Protein AF-A0A9E2QIS8-F1 (afdb_monomer)

Radius of gyration: 28.78 Å; Cα contacts (8 Å, |Δi|>4): 165; chains: 1; bounding box: 76×33×92 Å

Secondary structure (DSSP, 8-state):
---TTS----S-GGGG-HHHHHHHHHHHHHHHHHHHHS-SGGGHHHHHHHHHHHHHHHHHHHHHHH-S-HHHHHHHHHHHHHHHHHHHHHHHHHHHHHTPPPPP--HHHHHHHHHHHT-SS-TTSTT-TTS---THHHHHHHHHHHHHHHHHHHHHHHHHHHHHHHH--HHHHHHHHHHHHHHHHHHHHHHHHHHHHHHHHHHHHTT--

pLDDT: mean 86.99, std 14.83, range [32.12, 98.75]

Structure (mmCIF, N/CA/C/O backbone):
data_AF-A0A9E2QIS8-F1
#
_entry.id   AF-A0A9E2QIS8-F1
#
loop_
_atom_site.group_PDB
_atom_site.id
_atom_site.type_symbol
_atom_site.label_atom_id
_atom_site.label_alt_id
_atom_site.label_comp_id
_atom_site.label_asym_id
_atom_site.label_entity_id
_atom_site.label_seq_id
_atom_site.pdbx_PDB_ins_code
_atom_site.Cartn_x
_atom_site.Cartn_y
_atom_site.Cartn_z
_atom_site.occupancy
_atom_site.B_iso_or_equiv
_atom_site.auth_seq_id
_atom_site.auth_comp_id
_atom_site.auth_asym_id
_atom_site.auth_atom_id
_atom_site.pdbx_PDB_model_num
ATOM 1 N N . MET A 1 1 ? -39.028 -9.331 15.488 1.00 40.12 1 MET A N 1
ATOM 2 C CA . MET A 1 1 ? -38.291 -10.333 14.699 1.00 40.12 1 MET A CA 1
ATOM 3 C C . MET A 1 1 ? -38.191 -9.789 13.295 1.00 40.12 1 MET A C 1
ATOM 5 O O . MET A 1 1 ? -39.230 -9.629 12.688 1.00 40.12 1 MET A O 1
ATOM 9 N N . ASP A 1 2 ? -36.990 -9.433 12.848 1.00 32.12 2 ASP A N 1
ATOM 10 C CA . ASP A 1 2 ? -36.589 -9.605 11.447 1.00 32.12 2 ASP A CA 1
ATOM 11 C C . ASP A 1 2 ? -35.062 -9.546 11.375 1.00 32.12 2 ASP A C 1
ATOM 13 O O . ASP A 1 2 ? -34.410 -8.567 11.027 1.00 32.12 2 ASP A O 1
ATOM 17 N N . GLU A 1 3 ? -34.495 -10.675 11.787 1.00 36.31 3 GLU A N 1
ATOM 18 C CA . GLU A 1 3 ? -33.083 -11.054 11.783 1.00 36.31 3 GLU A CA 1
ATOM 19 C C . GLU A 1 3 ? -32.549 -11.369 10.367 1.00 36.31 3 GLU A C 1
ATOM 21 O O . GLU A 1 3 ? -31.627 -12.162 10.198 1.00 36.31 3 GLU A O 1
ATOM 26 N N . LYS A 1 4 ? -33.111 -10.761 9.315 1.00 37.06 4 LYS A N 1
ATOM 27 C CA . LYS A 1 4 ? -32.864 -11.155 7.915 1.00 37.06 4 LYS A CA 1
ATOM 28 C C . LYS A 1 4 ? -31.999 -10.182 7.112 1.00 37.06 4 LYS A C 1
ATOM 30 O O . LYS A 1 4 ? -32.206 -10.016 5.917 1.00 37.06 4 LYS A O 1
ATOM 35 N N . ASN A 1 5 ? -30.986 -9.573 7.733 1.00 37.56 5 ASN A N 1
ATOM 36 C CA . ASN A 1 5 ? -29.937 -8.884 6.963 1.00 37.56 5 ASN A CA 1
ATOM 37 C C . ASN A 1 5 ? -28.504 -9.099 7.484 1.00 37.56 5 ASN A C 1
ATOM 39 O O . ASN A 1 5 ? -27.594 -8.323 7.204 1.00 37.56 5 ASN A O 1
ATOM 43 N N . LYS A 1 6 ? -28.276 -10.191 8.225 1.00 41.84 6 LYS A N 1
ATOM 44 C CA . LYS A 1 6 ? -26.933 -10.714 8.520 1.00 41.84 6 LYS A CA 1
ATOM 45 C C . LYS A 1 6 ? -26.601 -11.823 7.525 1.00 41.84 6 LYS A C 1
ATOM 47 O O . LYS A 1 6 ? -26.673 -12.999 7.857 1.00 41.84 6 LYS A O 1
ATOM 52 N N . GLY A 1 7 ? -26.274 -11.471 6.286 1.00 43.72 7 GLY A N 1
ATOM 53 C CA . GLY A 1 7 ? -25.957 -12.510 5.307 1.00 43.72 7 GLY A CA 1
ATOM 54 C C . GLY A 1 7 ? -25.793 -12.024 3.883 1.00 43.72 7 GLY A C 1
ATOM 55 O O . GLY A 1 7 ? -26.635 -12.321 3.048 1.00 43.72 7 GLY A O 1
ATOM 56 N N . LYS A 1 8 ? -24.695 -11.310 3.616 1.00 38.22 8 LYS A N 1
ATOM 57 C CA . LYS A 1 8 ? -23.943 -11.343 2.347 1.00 38.22 8 LYS A CA 1
ATOM 58 C C . LYS A 1 8 ? -22.654 -10.529 2.530 1.00 38.22 8 LYS A C 1
ATOM 60 O O . LYS A 1 8 ? -22.580 -9.363 2.167 1.00 38.22 8 LYS A O 1
ATOM 65 N N . LYS A 1 9 ? -21.596 -11.149 3.072 1.00 44.53 9 LYS A N 1
ATOM 66 C CA . LYS A 1 9 ? -20.215 -10.713 2.772 1.00 44.53 9 LYS A CA 1
ATOM 67 C C . LYS A 1 9 ? -19.920 -11.112 1.316 1.00 44.53 9 LYS A C 1
ATOM 69 O O . LYS A 1 9 ? -19.153 -12.030 1.053 1.00 44.53 9 LYS A O 1
ATOM 74 N N . SER A 1 10 ? -20.627 -10.506 0.365 1.00 45.59 10 SER A N 1
ATOM 75 C CA . SER A 1 10 ? -20.449 -10.744 -1.066 1.00 45.59 10 SER A CA 1
ATOM 76 C C . SER A 1 10 ? -19.247 -9.933 -1.544 1.00 45.59 10 SER A C 1
ATOM 78 O O . SER A 1 10 ? -19.325 -8.710 -1.592 1.00 45.59 10 SER A O 1
ATOM 80 N N . GLN A 1 11 ? -18.158 -10.632 -1.885 1.00 53.56 11 GLN A N 1
ATOM 81 C CA . GLN A 1 11 ? -16.877 -10.088 -2.356 1.00 53.56 11 GLN A CA 1
ATOM 82 C C . GLN A 1 11 ? -16.121 -9.296 -1.273 1.00 53.56 11 GLN A C 1
ATOM 84 O O . GLN A 1 11 ? -16.604 -8.300 -0.746 1.00 53.56 11 GLN A O 1
ATOM 89 N N . ALA A 1 12 ? -14.923 -9.763 -0.902 1.00 69.75 12 ALA A N 1
ATOM 90 C CA . ALA A 1 12 ? -14.122 -9.125 0.142 1.00 69.75 12 ALA A CA 1
ATOM 91 C C . ALA A 1 12 ? -13.939 -7.625 -0.165 1.00 69.75 12 ALA A C 1
ATOM 93 O O . ALA A 1 12 ? -13.390 -7.284 -1.212 1.00 69.75 12 ALA A O 1
ATOM 94 N N . GLY A 1 13 ? -14.447 -6.742 0.705 1.00 86.75 13 GLY A N 1
ATOM 95 C CA . GLY A 1 13 ? -14.652 -5.322 0.389 1.00 86.75 13 GLY A CA 1
ATOM 96 C C . GLY A 1 13 ? -13.380 -4.567 -0.005 1.00 86.75 13 GLY A C 1
ATOM 97 O O . GLY A 1 13 ? -13.449 -3.619 -0.786 1.00 86.75 13 GLY A O 1
ATOM 98 N N . TYR A 1 14 ? -12.206 -5.045 0.423 1.00 91.56 14 TYR A N 1
ATOM 99 C CA . TYR A 1 14 ? -10.918 -4.513 -0.024 1.00 91.56 14 TYR A CA 1
ATOM 100 C C . TYR A 1 14 ? -10.709 -4.610 -1.540 1.00 91.56 14 TYR A C 1
ATOM 102 O O . TYR A 1 14 ? -10.010 -3.776 -2.104 1.00 91.56 14 TYR A O 1
ATOM 110 N N . LYS A 1 15 ? -11.336 -5.575 -2.231 1.00 92.69 15 LYS A N 1
ATOM 111 C CA . LYS A 1 15 ? -11.216 -5.741 -3.691 1.00 92.69 15 LYS A CA 1
ATOM 112 C C . LYS A 1 15 ? -11.787 -4.550 -4.469 1.00 92.69 15 LYS A C 1
ATOM 114 O O . LYS A 1 15 ? -11.474 -4.382 -5.646 1.00 92.69 15 LYS A O 1
ATOM 119 N N . TYR A 1 16 ? -12.610 -3.721 -3.825 1.00 91.69 16 TYR A N 1
ATOM 120 C CA . TYR A 1 16 ? -13.131 -2.482 -4.402 1.00 91.69 16 TYR A CA 1
ATOM 121 C C . TYR A 1 16 ? -12.223 -1.272 -4.162 1.00 91.69 16 TYR A C 1
ATOM 123 O O . TYR A 1 16 ? -12.395 -0.261 -4.841 1.00 91.69 16 TYR A O 1
ATOM 131 N N . LEU A 1 17 ? -11.249 -1.362 -3.249 1.00 93.94 17 LEU A N 1
ATOM 132 C CA . LEU A 1 17 ? -10.314 -0.274 -2.983 1.00 93.94 17 LEU A CA 1
ATOM 133 C C . LEU A 1 17 ? -9.440 -0.027 -4.210 1.00 93.94 17 LEU A C 1
ATOM 135 O O . LEU A 1 17 ? -8.823 -0.946 -4.752 1.00 93.94 17 LEU A O 1
ATOM 139 N N . LEU A 1 18 ? -9.352 1.237 -4.616 1.00 93.25 18 LEU A N 1
ATOM 140 C CA . LEU A 1 18 ? -8.499 1.641 -5.729 1.00 93.25 18 LEU A CA 1
ATOM 141 C C . LEU A 1 18 ? -7.024 1.306 -5.456 1.00 93.25 18 LEU A C 1
ATOM 143 O O . LEU A 1 18 ? -6.338 0.811 -6.342 1.00 93.25 18 LEU A O 1
ATOM 147 N N . THR A 1 19 ? -6.577 1.487 -4.211 1.00 96.06 19 THR A N 1
ATOM 148 C CA . THR A 1 19 ? -5.234 1.118 -3.744 1.00 96.06 19 THR A CA 1
ATOM 149 C C . THR A 1 19 ? -4.954 -0.374 -3.896 1.00 96.06 19 THR A C 1
ATOM 151 O O . THR A 1 19 ? -3.877 -0.744 -4.344 1.00 96.06 19 THR A O 1
ATOM 154 N N . TYR A 1 20 ? -5.924 -1.247 -3.600 1.00 96.62 20 TYR A N 1
ATOM 155 C CA . TYR A 1 20 ? -5.760 -2.691 -3.791 1.00 96.62 20 TYR A CA 1
ATOM 156 C C . TYR A 1 20 ? -5.640 -3.062 -5.273 1.00 96.62 20 TYR A C 1
ATOM 158 O O . TYR A 1 20 ? -4.764 -3.841 -5.644 1.00 96.62 20 TYR A O 1
ATOM 166 N N . LYS A 1 21 ? -6.501 -2.491 -6.125 1.00 93.88 21 LYS A N 1
ATOM 167 C CA . LYS A 1 21 ? -6.485 -2.749 -7.573 1.00 93.88 21 LYS A CA 1
ATOM 168 C C . LYS A 1 21 ? -5.167 -2.306 -8.210 1.00 93.88 21 LYS A C 1
ATOM 170 O O . LYS A 1 21 ? -4.553 -3.091 -8.922 1.00 93.88 21 LYS A O 1
ATOM 175 N N . GLN A 1 22 ? -4.709 -1.094 -7.895 1.00 94.38 22 GLN A N 1
ATOM 176 C CA . GLN A 1 22 ? -3.452 -0.554 -8.418 1.00 94.38 22 GLN A CA 1
ATOM 177 C C . GLN A 1 22 ? -2.232 -1.313 -7.898 1.00 94.38 22 GLN A C 1
ATOM 179 O O . GLN A 1 22 ? -1.354 -1.639 -8.686 1.00 94.38 22 GLN A O 1
ATOM 184 N N . SER A 1 23 ? -2.190 -1.675 -6.611 1.00 96.56 23 SER A N 1
ATOM 185 C CA . SER A 1 23 ? -1.128 -2.548 -6.090 1.00 96.56 23 SER A CA 1
ATOM 186 C C . SER A 1 23 ? -1.128 -3.926 -6.762 1.00 96.56 23 SER A C 1
ATOM 188 O O . SER A 1 23 ? -0.072 -4.526 -6.937 1.00 96.56 23 SER A O 1
ATOM 190 N N . GLY A 1 24 ? -2.302 -4.436 -7.151 1.00 95.00 24 GLY A N 1
ATOM 191 C CA . GLY A 1 24 ? -2.432 -5.651 -7.957 1.00 95.00 24 GLY A CA 1
ATOM 192 C C . GLY A 1 24 ? -1.808 -5.510 -9.342 1.00 95.00 24 GLY A C 1
ATOM 193 O O . GLY A 1 24 ? -1.003 -6.349 -9.728 1.00 95.00 24 GLY A O 1
ATOM 194 N N . GLU A 1 25 ? -2.130 -4.428 -10.047 1.00 92.25 25 GLU A N 1
ATOM 195 C CA . GLU A 1 25 ? -1.553 -4.125 -11.358 1.00 92.25 25 GLU A CA 1
ATOM 196 C C . GLU A 1 25 ? -0.035 -3.921 -11.285 1.00 92.25 25 GLU A C 1
ATOM 198 O O . GLU A 1 25 ? 0.692 -4.475 -12.105 1.00 92.25 25 GLU A O 1
ATOM 203 N N . ILE A 1 26 ? 0.445 -3.190 -10.272 1.00 95.25 26 ILE A N 1
ATOM 204 C CA . ILE A 1 26 ? 1.876 -3.017 -10.004 1.00 95.25 26 ILE A CA 1
ATOM 205 C C . ILE A 1 26 ? 2.545 -4.382 -9.853 1.00 95.25 26 ILE A C 1
ATOM 207 O O . ILE A 1 26 ? 3.526 -4.645 -10.533 1.00 95.25 26 ILE A O 1
ATOM 211 N N . TYR A 1 27 ? 2.004 -5.265 -9.010 1.00 96.69 27 TYR A N 1
ATOM 212 C CA . TYR A 1 27 ? 2.569 -6.600 -8.821 1.00 96.69 27 TYR A CA 1
ATOM 213 C C . TYR A 1 27 ? 2.647 -7.393 -10.130 1.00 96.69 27 TYR A C 1
ATOM 215 O O . TYR A 1 27 ? 3.708 -7.919 -10.461 1.00 96.69 27 TYR A O 1
ATOM 223 N N . ASP A 1 28 ? 1.547 -7.459 -10.882 1.00 93.19 28 ASP A N 1
ATOM 224 C CA . ASP A 1 28 ? 1.498 -8.243 -12.114 1.00 93.19 28 ASP A CA 1
ATOM 225 C C . ASP A 1 28 ? 2.477 -7.692 -13.170 1.00 93.19 28 ASP A C 1
ATOM 227 O O . ASP A 1 28 ? 3.190 -8.453 -13.822 1.00 93.19 28 ASP A O 1
ATOM 231 N N . LEU A 1 29 ? 2.566 -6.364 -13.307 1.00 91.81 29 LEU A N 1
ATOM 232 C CA . LEU A 1 29 ? 3.522 -5.717 -14.207 1.00 91.81 29 LEU A CA 1
ATOM 233 C C . LEU A 1 29 ? 4.966 -5.863 -13.726 1.00 91.81 29 LEU A C 1
ATOM 235 O O . LEU A 1 29 ? 5.871 -5.947 -14.550 1.00 91.81 29 LEU A O 1
ATOM 239 N N . THR A 1 30 ? 5.211 -5.916 -12.420 1.00 95.19 30 THR A N 1
ATOM 240 C CA . THR A 1 30 ? 6.547 -6.188 -11.888 1.00 95.19 30 THR A CA 1
ATOM 241 C C . THR A 1 30 ? 7.005 -7.596 -12.223 1.00 95.19 30 THR A C 1
ATOM 243 O O . THR A 1 30 ? 8.137 -7.745 -12.670 1.00 95.19 30 THR A O 1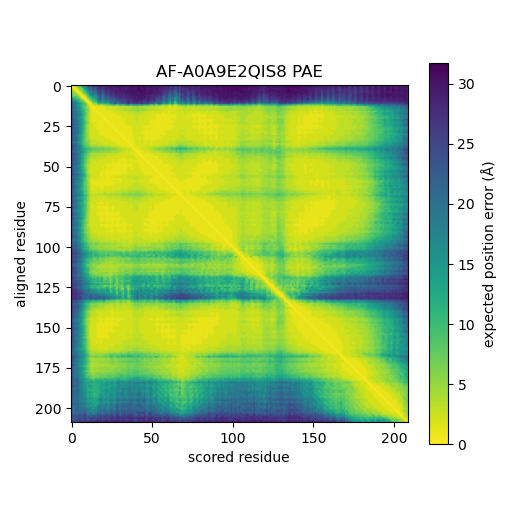
ATOM 246 N N . VAL A 1 31 ? 6.138 -8.606 -12.111 1.00 94.19 31 VAL A N 1
ATOM 247 C CA . VAL A 1 31 ? 6.467 -9.970 -12.558 1.00 94.19 31 VAL A CA 1
ATOM 248 C C . VAL A 1 31 ? 6.853 -9.968 -14.039 1.00 94.19 31 VAL A C 1
ATOM 250 O O . VAL A 1 31 ? 7.959 -10.378 -14.380 1.00 94.19 31 VAL A O 1
ATOM 253 N N . GLU A 1 32 ? 6.008 -9.400 -14.906 1.00 90.94 32 GLU A N 1
ATOM 254 C CA . GLU A 1 32 ? 6.288 -9.324 -16.349 1.00 90.94 32 GLU A CA 1
ATOM 255 C C . GLU A 1 32 ? 7.562 -8.522 -16.669 1.00 90.94 32 GLU A C 1
ATOM 257 O O . GLU A 1 32 ? 8.291 -8.842 -17.610 1.00 90.94 32 GLU A O 1
ATOM 262 N N . PHE A 1 33 ? 7.843 -7.464 -15.906 1.00 91.69 33 PHE A N 1
ATOM 263 C CA . PHE A 1 33 ? 9.050 -6.659 -16.060 1.00 91.69 33 PHE A CA 1
ATOM 264 C C . PHE A 1 33 ? 10.295 -7.471 -15.703 1.00 91.69 33 PHE A C 1
ATOM 266 O O . PHE A 1 33 ? 11.250 -7.507 -16.479 1.00 91.69 33 PHE A O 1
ATOM 273 N N . CYS A 1 34 ? 10.285 -8.132 -14.547 1.00 93.50 34 CYS A N 1
ATOM 274 C CA . CYS A 1 34 ? 11.418 -8.906 -14.066 1.00 93.50 34 CYS A CA 1
ATOM 275 C C . CYS A 1 34 ? 11.697 -10.104 -14.990 1.00 93.50 34 CYS A C 1
ATOM 277 O O . CYS A 1 34 ? 12.851 -10.319 -15.353 1.00 93.50 34 CYS A O 1
ATOM 279 N N . GLU A 1 35 ? 10.666 -10.810 -15.468 1.00 91.62 35 GLU A N 1
ATOM 280 C CA . GLU A 1 35 ? 10.816 -11.912 -16.435 1.00 91.62 35 GLU A CA 1
ATOM 281 C C . GLU A 1 35 ? 11.500 -11.470 -17.736 1.00 91.62 35 GLU A C 1
ATOM 283 O O . GLU A 1 35 ? 12.286 -12.217 -18.319 1.00 91.62 35 GLU A O 1
ATOM 288 N N . ARG A 1 36 ? 11.220 -10.246 -18.198 1.00 88.44 36 ARG A N 1
ATOM 289 C CA . ARG A 1 36 ? 11.742 -9.730 -19.471 1.00 88.44 36 ARG A CA 1
ATOM 290 C C . ARG A 1 36 ? 13.106 -9.072 -19.356 1.00 88.44 36 ARG A C 1
ATOM 292 O O . ARG A 1 36 ? 13.937 -9.230 -20.246 1.00 88.44 36 ARG A O 1
ATOM 299 N N . PHE A 1 37 ? 13.318 -8.277 -18.313 1.00 89.19 37 PHE A N 1
ATOM 300 C CA . PHE A 1 37 ? 14.455 -7.356 -18.233 1.00 89.19 37 PHE A CA 1
ATOM 301 C C . PHE A 1 37 ? 15.521 -7.764 -17.214 1.00 89.19 37 PHE A C 1
ATOM 303 O O . PHE A 1 37 ? 16.638 -7.231 -17.254 1.00 89.19 37 PHE A O 1
ATOM 310 N N . LEU A 1 38 ? 15.195 -8.726 -16.351 1.00 91.44 38 LEU A N 1
ATOM 311 C CA . LEU A 1 38 ? 16.095 -9.351 -15.388 1.00 91.44 38 LEU A CA 1
ATOM 312 C C . LEU A 1 38 ? 16.177 -10.879 -15.607 1.00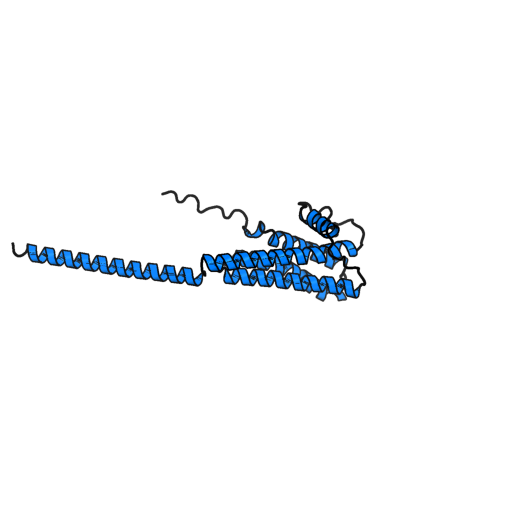 91.44 38 LEU A C 1
ATOM 314 O O . LEU A 1 38 ? 16.022 -11.631 -14.643 1.00 91.44 38 LEU A O 1
ATOM 318 N N . PRO A 1 39 ? 16.413 -11.371 -16.847 1.00 91.75 39 PRO A N 1
ATOM 319 C CA . PRO A 1 39 ? 16.613 -12.797 -17.066 1.00 91.75 39 PRO A CA 1
ATOM 320 C C . PRO A 1 39 ? 17.956 -13.248 -16.472 1.00 91.75 39 PRO A C 1
ATOM 322 O O . PRO A 1 39 ? 18.846 -12.433 -16.227 1.00 91.75 39 PRO A O 1
ATOM 325 N N . GLY A 1 40 ? 18.121 -14.557 -16.294 1.00 92.88 40 GLY A N 1
ATOM 326 C CA . GLY A 1 40 ? 19.390 -15.144 -15.860 1.00 92.88 40 GLY A CA 1
ATOM 327 C C . GLY A 1 40 ? 19.537 -15.271 -14.342 1.00 92.88 40 GLY A C 1
ATOM 328 O O . GLY A 1 40 ? 18.889 -14.583 -13.551 1.00 92.88 40 GLY A O 1
ATOM 329 N N . ARG A 1 41 ? 20.388 -16.211 -13.916 1.00 92.94 41 ARG A N 1
ATOM 330 C CA . ARG A 1 41 ? 20.593 -16.536 -12.491 1.00 92.94 41 ARG A CA 1
ATOM 331 C C . ARG A 1 41 ? 21.281 -15.404 -11.733 1.00 92.94 41 ARG A C 1
ATOM 333 O O . ARG A 1 41 ? 21.056 -15.244 -10.539 1.00 92.94 41 ARG A O 1
ATOM 340 N N . GLU A 1 42 ? 22.089 -14.614 -12.424 1.00 93.38 42 GLU A N 1
ATOM 341 C CA . GLU A 1 42 ? 22.799 -13.456 -11.895 1.00 93.38 42 GLU A CA 1
ATOM 342 C C . GLU A 1 42 ? 21.855 -12.349 -11.402 1.00 93.38 42 GLU A C 1
ATOM 344 O O . GLU A 1 42 ? 22.202 -11.627 -10.471 1.00 93.38 42 GLU A O 1
ATOM 349 N N . ASN A 1 43 ? 20.639 -12.262 -11.957 1.00 94.44 43 ASN A N 1
ATOM 350 C CA . ASN A 1 43 ? 19.634 -11.268 -11.574 1.00 94.44 43 ASN A CA 1
ATOM 351 C C . ASN A 1 43 ? 18.569 -11.814 -10.606 1.00 94.44 43 ASN A C 1
ATOM 353 O O . ASN A 1 43 ? 17.710 -11.053 -10.157 1.00 94.44 43 ASN A O 1
ATOM 357 N N . LEU A 1 44 ? 18.622 -13.107 -10.253 1.00 94.94 44 LEU A N 1
ATOM 358 C CA . LEU A 1 44 ? 17.565 -13.796 -9.500 1.00 94.94 44 LEU A CA 1
ATOM 359 C C . LEU A 1 44 ? 17.252 -13.121 -8.159 1.00 94.94 44 LEU A C 1
ATOM 361 O O . LEU A 1 44 ? 16.093 -12.979 -7.789 1.00 94.94 44 LEU A O 1
ATOM 365 N N . ARG A 1 45 ? 18.276 -12.643 -7.447 1.00 95.88 45 ARG A N 1
ATOM 366 C CA . ARG A 1 45 ? 18.074 -11.968 -6.160 1.00 95.88 45 ARG A CA 1
ATOM 367 C C . ARG A 1 45 ? 17.256 -10.683 -6.302 1.00 95.88 45 ARG A C 1
ATOM 369 O O . ARG A 1 45 ? 16.340 -10.459 -5.519 1.00 95.88 45 ARG A O 1
ATOM 376 N N . ILE A 1 46 ? 17.584 -9.851 -7.290 1.00 95.00 46 ILE A N 1
ATOM 377 C CA . ILE A 1 46 ? 16.873 -8.588 -7.538 1.00 95.00 46 ILE A CA 1
ATOM 378 C C . ILE A 1 46 ? 15.460 -8.891 -8.044 1.00 95.00 46 ILE A C 1
ATOM 380 O O . ILE A 1 46 ? 14.501 -8.277 -7.586 1.00 95.00 46 ILE A O 1
ATOM 384 N N . TYR A 1 47 ? 15.318 -9.892 -8.921 1.00 96.75 47 TYR A N 1
ATOM 385 C CA . TYR A 1 47 ? 14.020 -10.405 -9.364 1.00 96.75 47 TYR A CA 1
ATOM 386 C C . TYR A 1 47 ? 13.124 -10.744 -8.163 1.00 96.75 47 TYR A C 1
ATOM 388 O O . TYR A 1 47 ? 12.005 -10.242 -8.057 1.00 96.75 47 TYR A O 1
ATOM 396 N N . GLU A 1 48 ? 13.617 -11.567 -7.233 1.00 97.25 48 GLU A N 1
ATOM 397 C CA . GLU A 1 48 ? 12.848 -12.010 -6.068 1.00 97.25 48 GLU A CA 1
ATOM 398 C C . GLU A 1 48 ? 12.481 -10.843 -5.149 1.00 97.25 48 GLU A C 1
ATOM 400 O O . GLU A 1 48 ? 11.345 -10.773 -4.679 1.00 97.25 48 GLU A O 1
ATOM 405 N N . GLN A 1 49 ? 13.405 -9.904 -4.932 1.00 97.38 49 GLN A N 1
ATOM 406 C CA . GLN A 1 49 ? 13.170 -8.711 -4.116 1.00 97.38 49 GLN A CA 1
ATOM 407 C C . GLN A 1 49 ? 12.069 -7.823 -4.707 1.00 97.38 49 GLN A C 1
ATOM 409 O O . GLN A 1 49 ? 11.100 -7.515 -4.008 1.00 97.38 49 GLN A O 1
ATOM 414 N N . MET A 1 50 ? 12.151 -7.497 -6.000 1.00 98.06 50 MET A N 1
ATOM 415 C CA . MET A 1 50 ? 11.149 -6.671 -6.680 1.00 98.06 50 MET A CA 1
ATOM 416 C C . MET A 1 50 ? 9.768 -7.339 -6.676 1.00 98.06 50 MET A C 1
ATOM 418 O O . MET A 1 50 ? 8.762 -6.723 -6.308 1.00 98.06 50 MET A O 1
ATOM 422 N N . VAL A 1 51 ? 9.702 -8.626 -7.037 1.00 98.06 51 VAL A N 1
ATOM 423 C CA . VAL A 1 51 ? 8.442 -9.387 -7.056 1.00 98.06 51 VAL A CA 1
ATOM 424 C C . VAL A 1 51 ? 7.844 -9.488 -5.652 1.00 98.06 51 VAL A C 1
ATOM 426 O O . VAL A 1 51 ? 6.630 -9.328 -5.479 1.00 98.06 51 VAL A O 1
ATOM 429 N N . HIS A 1 52 ? 8.677 -9.702 -4.631 1.00 98.31 52 HIS A N 1
ATOM 430 C CA . HIS A 1 52 ? 8.236 -9.739 -3.243 1.00 98.31 52 HIS A CA 1
ATOM 431 C C . HIS A 1 52 ? 7.681 -8.385 -2.783 1.00 98.31 52 HIS A C 1
ATOM 433 O O . HIS A 1 52 ? 6.590 -8.345 -2.210 1.00 98.31 52 HIS A O 1
ATOM 439 N N . ALA A 1 53 ? 8.372 -7.281 -3.073 1.00 98.38 53 ALA A N 1
ATOM 440 C CA . ALA A 1 53 ? 7.926 -5.931 -2.733 1.00 98.38 53 ALA A CA 1
ATOM 441 C C . ALA A 1 53 ? 6.569 -5.599 -3.386 1.00 98.38 53 ALA A C 1
ATOM 443 O O . ALA A 1 53 ? 5.626 -5.183 -2.702 1.00 98.38 53 ALA A O 1
ATOM 444 N N . GLY A 1 54 ? 6.412 -5.901 -4.682 1.00 97.75 54 GLY A N 1
ATOM 445 C CA . GLY A 1 54 ? 5.139 -5.751 -5.393 1.00 97.75 54 GLY A CA 1
ATOM 446 C C . GLY A 1 54 ? 4.015 -6.596 -4.782 1.00 97.75 54 GLY A C 1
ATOM 447 O O . GLY A 1 54 ? 2.909 -6.100 -4.542 1.00 97.75 54 GLY A O 1
ATOM 448 N N . ARG A 1 55 ? 4.294 -7.865 -4.448 1.00 98.38 55 ARG A N 1
ATOM 449 C CA . ARG A 1 55 ? 3.321 -8.770 -3.811 1.00 98.38 55 ARG A CA 1
ATOM 450 C C . ARG A 1 55 ? 2.903 -8.257 -2.437 1.00 98.38 55 ARG A C 1
ATOM 452 O O . ARG A 1 55 ? 1.711 -8.260 -2.120 1.00 98.38 55 ARG A O 1
ATOM 459 N N . SER A 1 56 ? 3.876 -7.834 -1.634 1.00 98.25 56 SER A N 1
ATOM 460 C CA . SER A 1 56 ? 3.689 -7.325 -0.275 1.00 98.25 56 SER A CA 1
ATOM 461 C C . SER A 1 56 ? 2.705 -6.154 -0.247 1.00 98.25 56 SER A C 1
ATOM 463 O O . SER A 1 56 ? 1.818 -6.121 0.609 1.00 98.25 56 SER A O 1
ATOM 465 N N . GLY A 1 57 ? 2.773 -5.254 -1.236 1.00 97.25 57 GLY A N 1
ATOM 466 C CA . GLY A 1 57 ? 1.864 -4.112 -1.360 1.00 97.25 57 GLY A CA 1
ATOM 467 C C . GLY A 1 57 ? 0.383 -4.507 -1.320 1.00 97.25 57 GLY A C 1
ATOM 468 O O . GLY A 1 57 ? -0.372 -4.029 -0.473 1.00 97.25 57 GLY A O 1
ATOM 469 N N . LYS A 1 58 ? -0.060 -5.416 -2.200 1.00 96.88 58 LYS A N 1
ATOM 470 C CA . LYS A 1 58 ? -1.476 -5.837 -2.234 1.00 96.88 58 LYS A CA 1
ATOM 471 C C . LYS A 1 58 ? -1.876 -6.732 -1.055 1.00 96.88 58 LYS A C 1
ATOM 473 O O . LYS A 1 58 ? -3.024 -6.653 -0.617 1.00 96.88 58 LYS A O 1
ATOM 478 N N . GLN A 1 59 ? -0.962 -7.572 -0.555 1.00 98.12 59 GLN A N 1
ATOM 479 C CA . GLN A 1 59 ? -1.248 -8.495 0.552 1.00 98.12 59 GLN A CA 1
ATOM 480 C C . GLN A 1 59 ? -1.527 -7.730 1.842 1.00 98.12 59 GLN A C 1
ATOM 482 O O . GLN A 1 59 ? -2.594 -7.898 2.422 1.00 98.12 59 GLN A O 1
ATOM 487 N N . ASN A 1 60 ? -0.662 -6.782 2.205 1.00 98.56 60 ASN A N 1
ATOM 488 C CA . ASN A 1 60 ? -0.836 -5.976 3.412 1.00 98.56 60 ASN A CA 1
ATOM 489 C C . ASN A 1 60 ? -2.132 -5.137 3.401 1.00 98.56 60 ASN A C 1
ATOM 491 O O . ASN A 1 60 ? -2.755 -4.933 4.442 1.00 98.56 60 ASN A O 1
ATOM 495 N N . ILE A 1 61 ? -2.601 -4.680 2.231 1.00 98.12 61 ILE A N 1
ATOM 496 C CA . ILE A 1 61 ? -3.902 -3.991 2.117 1.00 98.12 61 ILE A CA 1
ATOM 497 C C . ILE A 1 61 ? -5.062 -4.946 2.436 1.00 98.12 61 ILE A C 1
ATOM 499 O O . ILE A 1 61 ? -6.012 -4.552 3.118 1.00 98.12 61 I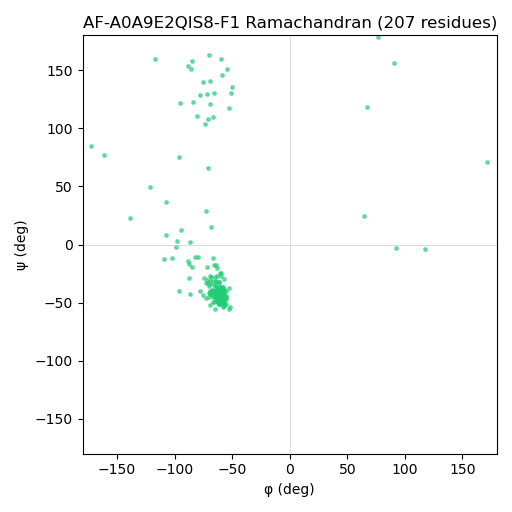LE A O 1
ATOM 503 N N . ALA A 1 62 ? -5.004 -6.176 1.919 1.00 97.62 62 ALA A N 1
ATOM 504 C CA . ALA A 1 62 ? -6.031 -7.189 2.142 1.00 97.62 62 ALA A CA 1
ATOM 505 C C . ALA A 1 62 ? -6.021 -7.701 3.588 1.00 97.62 62 ALA A C 1
ATOM 507 O O . ALA A 1 62 ? -7.081 -7.777 4.204 1.00 97.62 62 ALA A O 1
ATOM 508 N N . GLU A 1 63 ? -4.839 -7.994 4.131 1.00 97.31 63 GLU A N 1
ATOM 509 C CA . GLU A 1 63 ? -4.636 -8.390 5.527 1.00 97.31 63 GLU A CA 1
ATOM 510 C C . GLU A 1 63 ? -5.147 -7.303 6.469 1.00 97.31 63 GLU A C 1
ATOM 512 O O . GLU A 1 63 ? -6.003 -7.568 7.307 1.00 97.31 63 GLU A O 1
ATOM 517 N N . GLY A 1 64 ? -4.744 -6.049 6.243 1.00 97.06 64 GLY A N 1
ATOM 518 C CA . GLY A 1 64 ? -5.195 -4.926 7.053 1.00 97.06 64 GLY A CA 1
ATOM 519 C C . GLY A 1 64 ? -6.710 -4.740 7.043 1.00 97.06 64 GLY A C 1
ATOM 520 O O . GLY A 1 64 ? -7.294 -4.450 8.080 1.00 97.06 64 GLY A O 1
ATOM 521 N N . TYR A 1 65 ? -7.375 -4.952 5.905 1.00 95.69 65 TYR A N 1
ATOM 522 C CA . TYR A 1 65 ? -8.837 -4.876 5.841 1.00 95.69 65 TYR A CA 1
ATOM 523 C C . TYR A 1 65 ? -9.531 -5.959 6.680 1.00 95.69 65 TYR A C 1
ATOM 525 O O . TYR A 1 65 ? -10.666 -5.767 7.120 1.00 95.69 65 TYR A O 1
ATOM 533 N N . CYS A 1 66 ? -8.880 -7.105 6.872 1.00 94.25 66 CYS A N 1
ATOM 534 C CA . CYS A 1 66 ? -9.398 -8.208 7.673 1.00 94.25 66 CYS A CA 1
ATOM 535 C C . CYS A 1 66 ? -9.151 -8.029 9.181 1.00 94.25 66 CYS A C 1
ATOM 537 O O . CYS A 1 66 ? -9.744 -8.770 9.964 1.00 94.25 66 CYS A O 1
ATOM 539 N N . GLU A 1 67 ? -8.329 -7.060 9.590 1.00 94.56 67 GLU A N 1
ATOM 540 C CA . GLU A 1 67 ? -8.064 -6.755 10.997 1.00 94.56 67 GLU A CA 1
ATOM 541 C C . GLU A 1 67 ? -9.281 -6.137 11.701 1.00 94.56 67 GLU A C 1
ATOM 543 O O . GLU A 1 67 ? -9.964 -5.259 11.171 1.00 94.56 67 GLU A O 1
ATOM 548 N N . GLU A 1 68 ? -9.511 -6.527 12.957 1.00 90.81 68 GLU A N 1
ATOM 549 C CA . GLU A 1 68 ? -10.550 -5.909 13.796 1.00 90.81 68 GLU A CA 1
ATOM 550 C C . GLU A 1 68 ? -10.139 -4.512 14.288 1.00 90.81 68 GLU A C 1
ATOM 552 O O . GLU A 1 68 ? -10.975 -3.639 14.534 1.00 90.81 68 GLU A O 1
ATOM 557 N N . SER A 1 69 ? -8.832 -4.293 14.442 1.00 94.88 69 SER A N 1
ATOM 558 C CA . SER A 1 69 ? -8.268 -3.054 14.959 1.00 94.88 69 SER A CA 1
ATOM 559 C C . SER A 1 69 ? -7.871 -2.113 13.830 1.00 94.88 69 SER A C 1
ATOM 561 O O . SER A 1 69 ? -6.966 -2.404 13.047 1.00 94.88 69 SER A O 1
ATOM 563 N N . LEU A 1 70 ? -8.447 -0.907 13.828 1.00 94.44 70 LEU A N 1
ATOM 564 C CA . LEU A 1 70 ? -8.012 0.167 12.931 1.00 94.44 70 LEU A CA 1
ATOM 565 C C . LEU A 1 70 ? -6.522 0.497 13.100 1.00 94.44 70 LEU A C 1
ATOM 567 O O . LEU A 1 70 ? -5.883 0.877 12.127 1.00 94.44 70 LEU A O 1
ATOM 571 N N . LYS A 1 71 ? -5.942 0.316 14.297 1.00 96.12 71 LYS A N 1
ATOM 572 C CA . LYS A 1 71 ? -4.500 0.510 14.517 1.00 96.12 71 LYS A CA 1
ATOM 573 C C . LYS A 1 71 ? -3.675 -0.495 13.705 1.00 96.12 71 LYS A C 1
ATOM 575 O O . LYS A 1 71 ? -2.729 -0.082 13.038 1.00 96.12 71 LYS A O 1
ATOM 580 N N . SER A 1 72 ? -4.043 -1.777 13.745 1.00 97.31 72 SER A N 1
ATOM 581 C CA . SER A 1 72 ? -3.390 -2.825 12.946 1.00 97.31 72 SER A CA 1
ATOM 582 C C . SER A 1 72 ? -3.589 -2.568 11.455 1.00 97.31 72 SER A C 1
ATOM 584 O O . SER A 1 72 ? -2.631 -2.632 10.689 1.00 97.31 72 SER A O 1
ATOM 586 N N . TYR A 1 73 ? -4.798 -2.160 11.052 1.00 97.69 73 TYR A N 1
ATOM 587 C CA . TYR A 1 73 ? -5.070 -1.808 9.662 1.00 97.69 73 TYR A CA 1
ATOM 588 C C . TYR A 1 73 ? -4.190 -0.635 9.187 1.00 97.69 73 TYR A C 1
ATOM 590 O O . TYR A 1 73 ? -3.521 -0.732 8.160 1.00 97.69 73 TYR A O 1
ATOM 598 N N . ILE A 1 74 ? -4.112 0.461 9.951 1.00 98.38 74 ILE A N 1
ATOM 599 C CA . ILE A 1 74 ? -3.244 1.610 9.639 1.00 98.38 74 ILE A CA 1
ATOM 600 C C . ILE A 1 74 ? -1.788 1.168 9.474 1.00 98.38 74 ILE A C 1
ATOM 602 O O . ILE A 1 74 ? -1.121 1.607 8.537 1.00 98.38 74 ILE A O 1
ATOM 606 N N . TYR A 1 75 ? -1.304 0.311 10.375 1.00 98.50 75 TYR A N 1
ATOM 607 C CA . TYR A 1 75 ? 0.055 -0.212 10.319 1.00 98.50 75 TYR A CA 1
ATOM 608 C C . TYR A 1 75 ? 0.304 -1.009 9.034 1.00 98.50 75 TYR A C 1
ATOM 610 O O . TYR A 1 75 ? 1.238 -0.688 8.304 1.00 98.50 75 TYR A O 1
ATOM 618 N N . LEU A 1 76 ? -0.564 -1.970 8.705 1.00 98.69 76 LEU A N 1
ATOM 619 C CA . LEU A 1 76 ? -0.415 -2.810 7.513 1.00 98.69 76 LEU A CA 1
ATOM 620 C C . LEU A 1 76 ? -0.510 -1.995 6.216 1.00 98.69 76 LEU A C 1
ATOM 622 O O . LEU A 1 76 ? 0.297 -2.183 5.312 1.00 98.69 76 LEU A O 1
ATOM 626 N N . VAL A 1 77 ? -1.397 -0.999 6.125 1.00 98.50 77 VAL A N 1
ATOM 627 C CA . VAL A 1 77 ? -1.405 -0.079 4.966 1.00 98.50 77 VAL A CA 1
ATOM 628 C C . VAL A 1 77 ? -0.107 0.741 4.900 1.00 98.50 77 VAL A C 1
ATOM 630 O O . VAL A 1 77 ? 0.382 1.037 3.809 1.00 98.50 77 VAL A O 1
ATOM 633 N N . GLY A 1 78 ? 0.495 1.066 6.047 1.00 98.62 78 GLY A N 1
ATOM 634 C CA . GLY A 1 78 ? 1.833 1.655 6.127 1.00 98.62 78 GLY A CA 1
ATOM 635 C C . GLY A 1 78 ? 2.927 0.735 5.578 1.00 98.62 78 GLY A C 1
ATOM 636 O O . GLY A 1 78 ? 3.762 1.194 4.801 1.00 98.62 78 GLY A O 1
ATOM 637 N N . VAL A 1 79 ? 2.888 -0.559 5.910 1.00 98.75 79 VAL A N 1
ATOM 638 C CA . VAL A 1 79 ? 3.799 -1.575 5.350 1.00 98.75 79 VAL A CA 1
ATOM 639 C C . VAL A 1 79 ? 3.595 -1.709 3.840 1.00 98.75 79 VAL A C 1
ATOM 641 O O . VAL A 1 79 ? 4.568 -1.682 3.093 1.00 98.75 79 VAL A O 1
ATOM 644 N N . ALA A 1 80 ? 2.343 -1.743 3.367 1.00 98.62 80 ALA A N 1
ATOM 645 C CA . ALA A 1 80 ? 2.034 -1.758 1.937 1.00 98.62 80 ALA A CA 1
ATOM 646 C C . ALA A 1 80 ? 2.672 -0.569 1.203 1.00 98.62 80 ALA A C 1
ATOM 648 O O . ALA A 1 80 ? 3.273 -0.740 0.143 1.00 98.62 80 ALA A O 1
ATOM 649 N N . LYS A 1 81 ? 2.571 0.638 1.779 1.00 98.69 81 LYS A N 1
ATOM 650 C CA . LYS A 1 81 ? 3.215 1.840 1.238 1.00 98.69 81 LYS A CA 1
ATOM 651 C C . LYS A 1 81 ? 4.735 1.687 1.207 1.00 98.69 81 LYS A C 1
ATOM 653 O O . LYS A 1 81 ? 5.331 2.002 0.183 1.00 98.69 81 LYS A O 1
ATOM 658 N N . ALA A 1 82 ? 5.343 1.235 2.304 1.00 98.62 82 ALA A N 1
ATOM 659 C CA . ALA A 1 82 ? 6.790 1.059 2.395 1.00 98.62 82 ALA A CA 1
ATOM 660 C C . ALA A 1 82 ? 7.304 0.090 1.320 1.00 98.62 82 ALA A C 1
ATOM 662 O O . ALA A 1 82 ? 8.199 0.460 0.569 1.00 98.62 82 ALA A O 1
ATOM 663 N N . SER A 1 83 ? 6.656 -1.067 1.145 1.00 98.62 83 SER A N 1
ATOM 664 C CA . SER A 1 83 ? 7.029 -2.034 0.102 1.00 98.62 83 SER A CA 1
ATOM 665 C C . SER A 1 83 ? 6.926 -1.458 -1.313 1.00 98.62 83 SER A C 1
ATOM 667 O O . SER A 1 83 ? 7.762 -1.746 -2.163 1.00 98.62 83 SER A O 1
ATOM 669 N N . LEU A 1 84 ? 5.929 -0.613 -1.591 1.00 98.62 84 LEU A N 1
ATOM 670 C CA . LEU A 1 84 ? 5.844 0.056 -2.891 1.00 98.62 84 LEU A CA 1
ATOM 671 C C . LEU A 1 84 ? 6.928 1.128 -3.080 1.00 98.62 84 LEU A C 1
ATOM 673 O O . LEU A 1 84 ? 7.391 1.324 -4.198 1.00 98.62 84 LEU A O 1
ATOM 677 N N . VAL A 1 85 ? 7.343 1.825 -2.018 1.00 98.38 85 VAL A N 1
ATOM 678 C CA . VAL A 1 85 ? 8.465 2.777 -2.089 1.00 98.38 85 VAL A CA 1
ATOM 679 C C . VAL A 1 85 ? 9.782 2.043 -2.335 1.00 98.38 85 VAL A C 1
ATOM 681 O O . VAL A 1 85 ? 10.553 2.493 -3.173 1.00 98.38 85 VAL A O 1
ATOM 684 N N . GLU A 1 86 ? 10.011 0.903 -1.683 1.00 98.25 86 GLU A N 1
ATOM 685 C CA . GLU A 1 86 ? 11.174 0.043 -1.953 1.00 98.25 86 GLU A CA 1
ATOM 686 C C . GLU A 1 86 ? 11.205 -0.386 -3.425 1.00 98.25 86 GLU A C 1
ATOM 688 O O . GLU A 1 86 ? 12.188 -0.143 -4.118 1.00 98.25 86 GLU A O 1
ATOM 693 N N . LEU A 1 87 ? 10.078 -0.886 -3.943 1.00 98.38 87 LEU A N 1
ATOM 694 C CA . LEU A 1 87 ? 9.960 -1.267 -5.350 1.00 98.38 87 LEU A CA 1
ATOM 695 C C . LEU A 1 87 ? 10.235 -0.094 -6.310 1.00 98.38 87 LEU A C 1
ATOM 697 O O . LEU A 1 87 ? 10.819 -0.282 -7.377 1.00 98.38 87 LEU A O 1
ATOM 701 N N . LEU A 1 88 ? 9.807 1.126 -5.967 1.00 97.44 88 LEU A N 1
ATOM 702 C CA . LEU A 1 88 ? 10.097 2.315 -6.773 1.00 97.44 88 LEU A CA 1
ATOM 703 C C . LEU A 1 88 ? 11.600 2.598 -6.856 1.00 97.44 88 LEU A C 1
ATOM 705 O O . LEU A 1 88 ? 12.081 2.978 -7.926 1.00 97.44 88 LEU A O 1
ATOM 709 N N . GLU A 1 89 ? 12.318 2.445 -5.747 1.00 97.31 89 GLU A N 1
ATOM 710 C CA . GLU A 1 89 ? 13.769 2.614 -5.724 1.00 97.31 89 GLU A CA 1
ATOM 711 C C . GLU A 1 89 ? 14.461 1.521 -6.548 1.00 97.31 89 GLU A C 1
ATOM 713 O O . GLU A 1 89 ? 15.318 1.861 -7.360 1.00 97.31 89 GLU A O 1
ATOM 718 N N . ASP A 1 90 ? 14.002 0.265 -6.488 1.00 96.50 90 ASP A N 1
ATOM 719 C CA . ASP A 1 90 ? 14.524 -0.814 -7.346 1.00 96.50 90 ASP A CA 1
ATOM 720 C C . ASP A 1 90 ? 14.373 -0.486 -8.841 1.00 96.50 90 ASP A C 1
ATOM 722 O O . ASP A 1 90 ? 15.305 -0.648 -9.636 1.00 96.50 90 ASP A O 1
ATOM 726 N N . TYR A 1 91 ? 13.209 0.038 -9.243 1.00 95.38 91 TYR A N 1
ATOM 727 C CA . TYR A 1 91 ? 13.005 0.531 -10.604 1.00 95.38 91 TYR A CA 1
ATOM 728 C C . TYR A 1 91 ? 13.999 1.654 -10.934 1.00 95.38 91 TYR A C 1
ATOM 730 O O . TYR A 1 91 ? 14.674 1.612 -11.967 1.00 95.38 91 TYR A O 1
ATOM 738 N N . ARG A 1 92 ? 14.106 2.678 -10.083 1.00 94.06 92 ARG A N 1
ATOM 739 C CA . ARG A 1 92 ? 15.002 3.823 -10.319 1.00 94.06 92 ARG A CA 1
ATOM 740 C C . ARG A 1 92 ? 16.459 3.398 -10.444 1.00 94.06 92 ARG A C 1
ATOM 742 O O . ARG A 1 92 ? 17.149 3.892 -11.337 1.00 94.06 92 ARG A O 1
ATOM 749 N N . ASP A 1 93 ? 16.902 2.465 -9.613 1.00 93.75 93 ASP A N 1
ATOM 750 C CA . ASP A 1 93 ? 18.240 1.895 -9.684 1.00 93.75 93 ASP A CA 1
ATOM 751 C C . ASP A 1 93 ? 18.459 1.128 -10.983 1.00 93.75 93 ASP A C 1
ATOM 753 O O . ASP A 1 93 ? 19.473 1.351 -11.649 1.00 93.75 93 ASP A O 1
ATOM 757 N N . PHE A 1 94 ? 17.487 0.319 -11.411 1.00 91.38 94 PHE A N 1
ATOM 758 C CA . PHE A 1 94 ? 17.537 -0.356 -12.705 1.00 91.38 94 PHE A CA 1
ATOM 759 C C . PHE A 1 94 ? 17.729 0.636 -13.863 1.00 91.38 94 PHE A C 1
ATOM 761 O O . PHE A 1 94 ? 18.587 0.438 -14.727 1.00 91.38 94 PHE A O 1
ATOM 768 N N . ALA A 1 95 ? 16.968 1.734 -13.881 1.00 90.31 95 ALA A N 1
ATOM 769 C CA . ALA A 1 95 ? 17.098 2.739 -14.932 1.00 90.31 95 ALA A CA 1
ATOM 770 C C . ALA A 1 95 ? 18.418 3.500 -14.873 1.00 90.31 95 ALA A C 1
ATOM 772 O O . ALA A 1 95 ? 19.055 3.691 -15.909 1.00 90.31 95 ALA A O 1
ATOM 773 N N . ARG A 1 96 ? 18.858 3.888 -13.673 1.00 92.69 96 ARG A N 1
ATOM 774 C CA . ARG A 1 96 ? 20.132 4.581 -13.461 1.00 92.69 96 ARG A CA 1
ATOM 775 C C . ARG A 1 96 ? 21.314 3.736 -13.933 1.00 92.69 96 ARG A C 1
ATOM 777 O O . ARG A 1 96 ? 22.192 4.258 -14.609 1.00 92.69 96 ARG A O 1
ATOM 784 N N . GLN A 1 97 ? 21.325 2.442 -13.616 1.00 91.06 97 GLN A N 1
ATOM 785 C CA . GLN A 1 97 ? 22.398 1.521 -14.007 1.00 91.06 97 GLN A CA 1
ATOM 786 C C . GLN A 1 97 ? 22.434 1.243 -15.516 1.00 91.06 97 GLN A C 1
ATOM 788 O O . GLN A 1 97 ? 23.497 0.939 -16.051 1.00 91.06 97 GLN A O 1
ATOM 793 N N . ARG A 1 98 ? 21.293 1.352 -16.208 1.00 88.62 98 ARG A N 1
ATOM 794 C CA . ARG A 1 98 ? 21.168 1.054 -17.647 1.00 88.62 98 ARG A CA 1
ATOM 795 C C . ARG A 1 98 ? 20.993 2.288 -18.536 1.00 88.62 98 ARG A C 1
ATOM 797 O O . ARG A 1 98 ? 20.722 2.141 -19.723 1.00 88.62 98 ARG A O 1
ATOM 804 N N . GLY A 1 99 ? 21.128 3.495 -17.984 1.00 87.62 99 GLY A N 1
ATOM 805 C CA . GLY A 1 99 ? 20.990 4.748 -18.735 1.00 87.62 99 GLY A CA 1
ATOM 806 C C . GLY A 1 99 ? 19.586 4.995 -19.303 1.00 87.62 99 GLY A C 1
ATOM 807 O O . GLY A 1 99 ? 19.442 5.707 -20.294 1.00 87.62 99 GLY A O 1
ATOM 808 N N . ILE A 1 100 ? 18.543 4.409 -18.706 1.00 87.25 100 ILE A N 1
ATOM 809 C CA . ILE A 1 100 ? 17.158 4.587 -19.161 1.00 87.25 100 ILE A CA 1
ATOM 810 C C . ILE A 1 100 ? 16.646 5.947 -18.686 1.00 87.25 100 ILE A C 1
ATOM 812 O O . ILE A 1 100 ? 16.698 6.275 -17.500 1.00 87.25 100 ILE A O 1
ATOM 816 N N . THR A 1 101 ? 16.103 6.741 -19.607 1.00 87.06 101 THR A N 1
ATOM 817 C CA . THR A 1 101 ? 15.542 8.053 -19.278 1.00 87.06 101 THR A CA 1
ATOM 818 C C . THR A 1 101 ? 14.256 7.924 -18.460 1.00 87.06 101 THR A C 1
ATOM 820 O O . THR A 1 101 ? 13.255 7.370 -18.919 1.00 87.06 101 THR A O 1
ATOM 823 N N . VAL A 1 102 ? 14.257 8.509 -17.263 1.00 86.69 102 VAL A N 1
ATOM 824 C CA . VAL A 1 102 ? 13.048 8.700 -16.454 1.00 86.69 102 VAL A CA 1
ATOM 825 C C . VAL A 1 102 ? 12.354 9.983 -16.914 1.00 86.69 102 VAL A C 1
ATOM 827 O O . VAL A 1 102 ? 12.943 11.062 -16.897 1.00 86.69 102 VAL A O 1
ATOM 830 N N . TRP A 1 103 ? 11.096 9.889 -17.324 1.00 85.38 103 TRP A N 1
ATOM 831 C CA . TRP A 1 103 ? 10.274 11.029 -17.696 1.00 85.38 103 TRP A CA 1
ATOM 832 C C . TRP A 1 103 ? 9.899 11.830 -16.456 1.00 85.38 103 TRP A C 1
ATOM 834 O O . TRP A 1 103 ? 9.352 11.296 -15.489 1.00 85.38 103 TRP A O 1
ATOM 844 N N . ALA A 1 104 ? 10.132 13.139 -16.523 1.00 79.62 104 ALA A N 1
ATOM 845 C CA . ALA A 1 104 ? 9.553 14.060 -15.564 1.00 79.62 104 ALA A CA 1
ATOM 846 C C . ALA A 1 104 ? 8.020 13.968 -15.608 1.00 79.62 104 ALA A C 1
ATOM 848 O O . ALA A 1 104 ? 7.414 13.772 -16.668 1.00 79.62 104 ALA A O 1
ATOM 849 N N . ARG A 1 105 ? 7.387 14.143 -14.447 1.00 76.44 105 ARG A N 1
ATOM 850 C CA . ARG A 1 105 ? 5.930 14.212 -14.353 1.00 76.44 105 ARG A CA 1
ATOM 851 C C . ARG A 1 105 ? 5.434 15.470 -15.051 1.00 76.44 105 ARG A C 1
ATOM 853 O O . ARG A 1 105 ? 5.641 16.576 -14.562 1.00 76.44 105 ARG A O 1
ATOM 860 N N . THR A 1 106 ? 4.771 15.291 -16.186 1.00 78.00 106 THR A N 1
ATOM 861 C CA . THR A 1 106 ? 4.068 16.358 -16.906 1.00 78.00 106 THR A CA 1
ATOM 862 C C . THR A 1 106 ? 2.579 16.054 -16.954 1.00 78.00 106 THR A C 1
ATOM 864 O O . THR A 1 106 ? 2.168 14.900 -16.837 1.00 78.00 106 THR A O 1
ATOM 867 N N . THR A 1 107 ? 1.752 17.076 -17.187 1.00 76.38 107 THR A N 1
ATOM 868 C CA . THR A 1 107 ? 0.299 16.912 -17.353 1.00 76.38 107 THR A CA 1
ATOM 869 C C . THR A 1 107 ? -0.051 15.862 -18.412 1.00 76.38 107 THR A C 1
ATOM 871 O O . THR A 1 107 ? -1.007 15.110 -18.242 1.00 76.38 107 THR A O 1
ATOM 874 N N . GLU A 1 108 ? 0.718 15.781 -19.497 1.00 79.81 108 GLU A N 1
ATOM 875 C CA . GLU A 1 108 ? 0.489 14.824 -20.584 1.00 79.81 108 GLU A CA 1
ATOM 876 C C . GLU A 1 108 ? 0.859 13.394 -20.190 1.00 79.81 108 GLU A C 1
ATOM 878 O O . GLU A 1 108 ? 0.072 12.473 -20.408 1.00 79.81 108 GLU A O 1
ATOM 883 N N . LYS A 1 109 ? 2.023 13.198 -19.559 1.00 81.44 109 LYS A N 1
ATOM 884 C CA . LYS A 1 109 ? 2.450 11.874 -19.087 1.00 81.44 109 LYS A CA 1
ATOM 885 C C . LYS A 1 109 ? 1.558 11.372 -17.953 1.00 81.44 109 LYS A C 1
ATOM 887 O O . LYS A 1 109 ? 1.158 10.213 -17.973 1.00 81.44 109 LYS A O 1
ATOM 892 N N . ASP A 1 110 ? 1.141 12.249 -17.042 1.00 79.38 110 ASP A N 1
ATOM 893 C CA . ASP A 1 110 ? 0.170 11.914 -15.999 1.00 79.38 110 ASP A CA 1
ATOM 894 C C . ASP A 1 110 ? -1.192 11.523 -16.605 1.00 79.38 110 ASP A C 1
ATOM 896 O O . ASP A 1 110 ? -1.820 10.574 -16.137 1.00 79.38 110 ASP A O 1
ATOM 900 N N . LYS A 1 111 ? -1.659 12.215 -17.659 1.00 84.00 111 LYS A N 1
ATOM 901 C CA . LYS A 1 111 ? -2.879 11.833 -18.397 1.00 84.00 111 LYS A CA 1
ATOM 902 C C . LYS A 1 111 ? -2.732 10.471 -19.071 1.00 84.00 111 LYS A C 1
ATOM 904 O O . LYS A 1 111 ? -3.673 9.685 -19.025 1.00 84.00 111 LYS A O 1
ATOM 909 N N . TRP A 1 112 ? -1.574 10.184 -19.662 1.00 83.31 112 TRP A N 1
ATOM 910 C CA . TRP A 1 112 ? -1.287 8.889 -20.280 1.00 83.31 112 TRP A CA 1
ATOM 911 C C . TRP A 1 112 ? -1.358 7.749 -19.257 1.00 83.31 112 TRP A C 1
ATOM 913 O O . TRP A 1 112 ? -2.118 6.803 -19.459 1.00 83.31 112 TRP A O 1
ATOM 923 N N . VAL A 1 113 ? -0.671 7.893 -18.117 1.00 82.56 113 VAL A N 1
ATOM 924 C CA . VAL A 1 113 ? -0.699 6.911 -17.018 1.00 82.56 113 VAL A CA 1
ATOM 925 C C . VAL A 1 113 ? -2.126 6.720 -16.501 1.00 82.56 113 VAL A C 1
ATOM 927 O O . VAL A 1 113 ? -2.622 5.598 -16.459 1.00 82.56 113 VAL A O 1
ATOM 930 N N . LYS A 1 114 ? -2.843 7.810 -16.194 1.00 82.81 114 LYS A N 1
ATOM 931 C CA . LYS A 1 114 ? -4.242 7.745 -15.731 1.00 82.81 114 LYS A CA 1
ATOM 932 C C . LYS A 1 114 ? -5.172 7.091 -16.752 1.00 82.81 114 LYS A C 1
ATOM 934 O O . LYS A 1 114 ? -6.060 6.334 -16.370 1.00 82.81 114 LYS A O 1
ATOM 939 N N . GLY A 1 115 ? -4.975 7.376 -18.038 1.00 83.69 115 GLY A N 1
ATOM 940 C CA . GLY A 1 115 ? -5.742 6.775 -19.124 1.00 83.69 115 GLY A CA 1
ATOM 941 C C . GLY A 1 115 ? -5.522 5.267 -19.236 1.00 83.69 115 GLY A C 1
ATOM 942 O O . GLY A 1 115 ? -6.444 4.547 -19.603 1.00 83.69 115 GLY A O 1
ATOM 943 N N . MET A 1 116 ? -4.332 4.776 -18.890 1.00 81.00 116 MET A N 1
ATOM 944 C CA . MET A 1 116 ? -4.049 3.340 -18.828 1.00 81.00 116 MET A CA 1
ATOM 945 C C . MET A 1 116 ? -4.660 2.689 -17.589 1.00 81.00 116 MET A C 1
ATOM 947 O O . MET A 1 116 ? -5.323 1.669 -17.727 1.00 81.00 116 MET A O 1
ATOM 951 N N . MET A 1 117 ? -4.548 3.326 -16.421 1.00 79.69 117 MET A N 1
ATOM 952 C CA . MET A 1 117 ? -5.151 2.848 -15.165 1.00 79.69 117 MET A CA 1
ATOM 953 C C . MET A 1 117 ? -6.685 2.747 -15.224 1.00 79.69 117 MET A C 1
ATOM 955 O O . MET A 1 117 ? -7.297 2.028 -14.439 1.00 79.69 117 MET A O 1
ATOM 959 N N . ALA A 1 118 ? -7.327 3.513 -16.110 1.00 80.06 118 ALA A N 1
ATOM 960 C CA . ALA A 1 118 ? -8.775 3.493 -16.302 1.00 80.06 118 ALA A CA 1
ATOM 961 C C . ALA A 1 118 ? -9.265 2.314 -17.163 1.00 80.06 118 ALA A C 1
ATOM 963 O O . ALA A 1 118 ? -10.474 2.084 -17.246 1.00 80.06 118 ALA A O 1
ATOM 964 N N . ARG A 1 119 ? -8.361 1.580 -17.823 1.00 76.25 119 ARG A N 1
ATOM 965 C CA . ARG A 1 119 ? -8.728 0.446 -18.679 1.00 76.25 119 ARG A CA 1
ATOM 966 C C . ARG A 1 119 ? -9.118 -0.758 -17.828 1.00 76.25 119 ARG A C 1
ATOM 968 O O . ARG A 1 119 ? -8.499 -1.037 -16.807 1.00 76.25 119 ARG A O 1
ATOM 975 N N . GLN A 1 120 ? -10.157 -1.472 -18.257 1.00 66.94 120 GLN A N 1
ATOM 976 C CA . GLN A 1 120 ? -10.547 -2.738 -17.627 1.00 66.94 120 GLN A CA 1
ATOM 977 C C . GLN A 1 120 ? -9.804 -3.936 -18.220 1.00 66.94 120 GLN A C 1
ATOM 979 O O . GLN A 1 120 ? -9.581 -4.924 -17.524 1.00 66.94 120 GLN A O 1
ATOM 984 N N . ASP A 1 121 ? -9.414 -3.847 -19.491 1.00 72.19 121 ASP A N 1
ATOM 985 C CA . ASP A 1 121 ? -8.550 -4.827 -20.129 1.00 72.19 121 ASP A CA 1
ATOM 986 C C . ASP A 1 121 ? -7.068 -4.472 -19.938 1.00 72.19 121 ASP A C 1
ATOM 988 O O . ASP A 1 121 ? -6.679 -3.316 -19.768 1.00 72.19 121 ASP A O 1
ATOM 992 N N . ARG A 1 122 ? -6.216 -5.501 -19.969 1.00 66.56 122 ARG A N 1
ATOM 993 C CA . ARG A 1 122 ? -4.752 -5.340 -19.944 1.00 66.56 122 ARG A CA 1
ATOM 994 C C . ARG A 1 122 ? -4.182 -5.132 -21.354 1.00 66.56 122 ARG A C 1
ATOM 996 O O . ARG A 1 122 ? -2.964 -5.015 -21.522 1.00 66.56 122 ARG A O 1
ATOM 1003 N N . THR A 1 123 ? -5.045 -5.084 -22.375 1.00 61.28 123 THR A N 1
ATOM 1004 C CA . THR A 1 123 ? -4.656 -4.855 -23.766 1.00 61.28 123 THR A CA 1
ATOM 1005 C C . THR A 1 123 ? -4.265 -3.393 -23.950 1.00 61.28 123 THR A C 1
ATOM 1007 O O . THR A 1 123 ? -5.084 -2.478 -23.997 1.00 61.28 123 THR A O 1
ATOM 1010 N N . GLY A 1 124 ? -2.959 -3.143 -24.029 1.00 62.34 124 GLY A N 1
ATOM 1011 C CA . GLY A 1 124 ? -2.433 -1.795 -24.217 1.00 62.34 124 GLY A CA 1
ATOM 1012 C C . GLY A 1 124 ? -1.567 -1.275 -23.076 1.00 62.34 124 GLY A C 1
ATOM 1013 O O . GLY A 1 124 ? -0.965 -0.216 -23.261 1.00 62.34 124 GLY A O 1
ATOM 1014 N N . LEU A 1 125 ? -1.404 -2.025 -21.981 1.00 72.00 125 LEU A N 1
ATOM 1015 C CA . LEU A 1 125 ? -0.335 -1.766 -21.014 1.00 72.00 125 LEU A CA 1
ATOM 1016 C C . LEU A 1 125 ? 1.047 -1.860 -21.699 1.00 72.00 125 LEU A C 1
ATOM 1018 O O . LEU A 1 125 ? 1.175 -2.414 -22.800 1.00 72.00 125 LEU A O 1
ATOM 1022 N N . PRO A 1 126 ? 2.109 -1.274 -21.125 1.00 69.56 126 PRO A N 1
ATOM 1023 C CA . PRO A 1 126 ? 3.400 -1.206 -21.803 1.00 69.56 126 PRO A CA 1
ATOM 1024 C C . PRO A 1 126 ? 4.102 -2.565 -21.860 1.00 69.56 126 PRO A C 1
ATOM 1026 O O . PRO A 1 126 ? 4.959 -2.759 -22.712 1.00 69.56 126 PRO A O 1
ATOM 1029 N N . LEU A 1 127 ? 3.710 -3.505 -20.991 1.00 68.00 127 LEU A N 1
ATOM 1030 C CA . LEU A 1 127 ? 4.226 -4.876 -20.949 1.00 68.00 127 LEU A CA 1
ATOM 1031 C C . LEU A 1 127 ? 3.332 -5.898 -21.666 1.00 68.00 127 LEU A C 1
ATOM 1033 O O . LEU A 1 127 ? 3.678 -7.076 -21.697 1.00 68.00 127 LEU A O 1
ATOM 1037 N N . THR A 1 128 ? 2.231 -5.482 -22.313 1.00 65.69 128 THR A N 1
ATOM 1038 C CA . THR A 1 128 ? 1.349 -6.416 -23.035 1.00 65.69 128 THR A CA 1
ATOM 1039 C C . THR A 1 128 ? 2.163 -7.301 -24.006 1.00 65.69 128 THR A C 1
ATOM 1041 O O . THR A 1 128 ? 2.975 -6.766 -24.773 1.00 65.69 128 THR A O 1
ATOM 1044 N N . PRO A 1 129 ? 1.988 -8.640 -23.983 1.00 55.41 129 PRO A N 1
ATOM 1045 C CA . PRO A 1 129 ? 2.652 -9.557 -24.913 1.00 55.41 129 PRO A CA 1
ATOM 1046 C C . PRO A 1 129 ? 2.498 -9.118 -26.379 1.00 55.41 129 PRO A C 1
ATOM 1048 O O . PRO A 1 129 ? 1.414 -8.710 -26.791 1.00 55.41 129 PRO A O 1
ATOM 1051 N N . GLY A 1 130 ? 3.585 -9.174 -27.158 1.00 56.69 130 GLY A N 1
ATOM 1052 C CA . GLY A 1 130 ? 3.601 -8.794 -28.581 1.00 56.69 130 GLY A CA 1
ATOM 1053 C C . GLY A 1 130 ? 3.974 -7.337 -28.894 1.00 56.69 130 GLY A C 1
ATOM 1054 O O . GLY A 1 130 ? 4.085 -6.990 -30.068 1.00 56.69 130 GLY A O 1
ATOM 1055 N N . LYS A 1 131 ? 4.205 -6.477 -27.889 1.00 60.28 131 LYS A N 1
ATOM 1056 C CA . LYS A 1 131 ? 4.748 -5.120 -28.102 1.00 60.28 131 LYS A CA 1
ATOM 1057 C C . LYS A 1 131 ? 6.288 -5.098 -28.166 1.00 60.28 131 LYS A C 1
ATOM 1059 O O . LYS A 1 131 ? 6.916 -5.936 -27.517 1.00 60.28 131 LYS A O 1
ATOM 1064 N N . PRO A 1 132 ? 6.897 -4.140 -28.903 1.00 53.56 132 PRO A N 1
ATOM 1065 C CA . PRO A 1 132 ? 8.350 -3.984 -28.988 1.00 53.56 132 PRO A CA 1
ATOM 1066 C C . PRO A 1 132 ? 9.030 -3.843 -27.622 1.00 53.56 132 PRO A C 1
ATOM 1068 O O . PRO A 1 132 ? 8.452 -3.306 -26.678 1.00 53.56 132 PRO A O 1
ATOM 1071 N N . LEU A 1 133 ? 10.286 -4.286 -27.567 1.00 63.12 133 LEU A N 1
ATOM 1072 C CA . LEU A 1 133 ? 11.135 -4.461 -26.384 1.00 63.12 133 LEU A CA 1
ATOM 1073 C C . LEU A 1 133 ? 11.586 -3.170 -25.677 1.00 63.12 133 LEU A C 1
ATOM 1075 O O . LEU A 1 133 ? 12.542 -3.232 -24.912 1.00 63.12 133 LEU A O 1
ATOM 1079 N N . ASP A 1 134 ? 10.976 -2.011 -25.937 1.00 73.31 134 ASP A N 1
ATOM 1080 C CA . ASP A 1 134 ? 11.474 -0.752 -25.380 1.00 73.31 134 ASP A CA 1
ATOM 1081 C C . ASP A 1 134 ? 11.199 -0.694 -23.865 1.00 73.31 134 ASP A C 1
ATOM 1083 O O . ASP A 1 134 ? 10.038 -0.523 -23.470 1.00 73.31 134 ASP A O 1
ATOM 1087 N N . PRO A 1 135 ? 12.228 -0.823 -22.998 1.00 73.81 135 PRO A N 1
ATOM 1088 C CA . PRO A 1 135 ? 12.041 -0.765 -21.556 1.00 73.81 135 PRO A CA 1
ATOM 1089 C C . PRO A 1 135 ? 11.577 0.618 -21.099 1.00 73.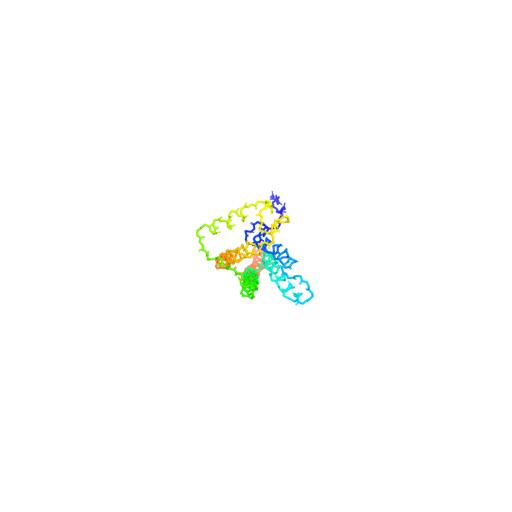81 135 PRO A C 1
ATOM 1091 O O . PRO A 1 135 ? 11.036 0.725 -20.001 1.00 73.81 135 PRO A O 1
ATOM 1094 N N . LEU A 1 136 ? 11.740 1.667 -21.916 1.00 80.62 136 LEU A N 1
ATOM 1095 C CA . LEU A 1 136 ? 11.418 3.045 -21.567 1.00 80.62 136 LEU A CA 1
ATOM 1096 C C . LEU A 1 136 ? 9.956 3.203 -21.144 1.00 80.62 136 LEU A C 1
ATOM 1098 O O . LEU A 1 136 ? 9.675 3.813 -20.115 1.00 80.62 136 LEU A O 1
ATOM 1102 N N . TYR A 1 137 ? 9.019 2.651 -21.911 1.00 80.06 137 TYR A N 1
ATOM 1103 C CA . TYR A 1 137 ? 7.584 2.781 -21.653 1.00 80.06 137 TYR A CA 1
ATOM 1104 C C . TYR A 1 137 ? 7.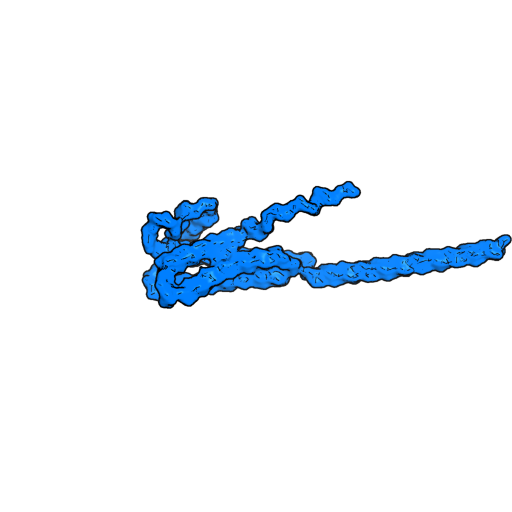101 2.035 -20.396 1.00 80.06 137 TYR A C 1
ATOM 1106 O O . TYR A 1 137 ? 6.443 2.671 -19.568 1.00 80.06 137 TYR A O 1
ATOM 1114 N N . PRO A 1 138 ? 7.384 0.730 -20.201 1.00 80.56 138 PRO A N 1
ATOM 1115 C CA . PRO A 1 138 ? 6.988 0.017 -18.988 1.00 80.56 138 PRO A CA 1
ATOM 1116 C C . PRO A 1 138 ? 7.666 0.563 -17.746 1.00 80.56 138 PRO A C 1
ATOM 1118 O O . PRO A 1 138 ? 7.000 0.757 -16.732 1.00 80.56 138 PRO A O 1
ATOM 1121 N N . PHE A 1 139 ? 8.949 0.896 -17.845 1.00 86.62 139 PHE A N 1
ATOM 1122 C CA . PHE A 1 139 ? 9.677 1.528 -16.762 1.00 86.62 139 PHE A CA 1
ATOM 1123 C C . PHE A 1 139 ? 9.018 2.845 -16.333 1.00 86.62 139 PHE A C 1
ATOM 1125 O O . PHE A 1 139 ? 8.656 3.019 -15.170 1.00 86.62 139 PHE A O 1
ATOM 1132 N N . ASN A 1 140 ? 8.796 3.760 -17.282 1.00 88.12 140 ASN A N 1
ATOM 1133 C CA . ASN A 1 140 ? 8.210 5.059 -16.972 1.00 88.12 140 ASN A CA 1
ATOM 1134 C C . ASN A 1 140 ? 6.764 4.955 -16.502 1.00 88.12 140 ASN A C 1
ATOM 1136 O O . ASN A 1 140 ? 6.340 5.756 -15.672 1.00 88.12 140 ASN A O 1
ATOM 1140 N N . TYR A 1 141 ? 6.004 3.973 -16.981 1.00 89.44 141 TYR A N 1
ATOM 1141 C CA . TYR A 1 141 ? 4.685 3.703 -16.430 1.00 89.44 141 TYR A CA 1
ATOM 1142 C C . TYR A 1 141 ? 4.765 3.312 -14.952 1.00 89.44 141 TYR A C 1
ATOM 1144 O O . TYR A 1 141 ? 4.107 3.950 -14.136 1.00 89.44 141 TYR A O 1
ATOM 1152 N N . MET A 1 142 ? 5.621 2.351 -14.587 1.00 92.31 142 MET A N 1
ATOM 1153 C CA . MET A 1 142 ? 5.779 1.898 -13.198 1.00 92.31 142 MET A CA 1
ATOM 1154 C C . MET A 1 142 ? 6.291 3.010 -12.277 1.00 92.31 142 MET A C 1
ATOM 1156 O O . MET A 1 142 ? 5.713 3.244 -11.214 1.00 92.31 142 MET A O 1
ATOM 1160 N N . VAL A 1 143 ? 7.301 3.768 -12.713 1.00 92.00 143 VAL A N 1
ATOM 1161 C CA . VAL A 1 143 ? 7.857 4.897 -11.947 1.00 92.00 143 VAL A CA 1
ATOM 1162 C C . VAL A 1 143 ? 6.850 6.024 -11.721 1.00 92.00 143 VAL A C 1
ATOM 1164 O O . VAL A 1 143 ? 7.012 6.796 -10.780 1.00 92.00 143 VAL A O 1
ATOM 1167 N N . ASN A 1 144 ? 5.786 6.114 -12.520 1.00 90.81 144 ASN A N 1
ATOM 1168 C CA . ASN A 1 144 ? 4.700 7.069 -12.297 1.00 90.81 144 ASN A CA 1
ATOM 1169 C C . ASN A 1 144 ? 3.514 6.462 -11.534 1.00 90.81 144 ASN A C 1
ATOM 1171 O O . ASN A 1 144 ? 2.964 7.108 -10.639 1.00 90.81 144 ASN A O 1
ATOM 1175 N N . LEU A 1 145 ? 3.140 5.219 -11.843 1.00 92.75 145 LEU A N 1
ATOM 1176 C CA . LEU A 1 145 ? 2.036 4.504 -11.206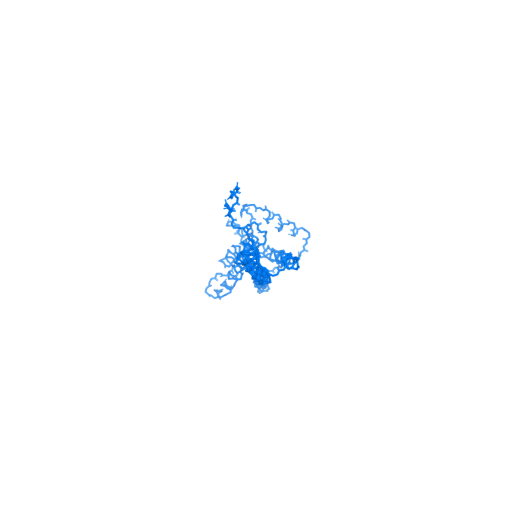 1.00 92.75 145 LEU A CA 1
ATOM 1177 C C . LEU A 1 145 ? 2.297 4.269 -9.714 1.00 92.75 145 LEU A C 1
ATOM 1179 O O . LEU A 1 145 ? 1.403 4.491 -8.891 1.00 92.75 145 LEU A O 1
ATOM 1183 N N . ILE A 1 146 ? 3.515 3.862 -9.347 1.00 96.06 146 ILE A N 1
ATOM 1184 C CA . ILE A 1 146 ? 3.864 3.562 -7.957 1.00 96.06 146 ILE A CA 1
ATOM 1185 C C . ILE A 1 146 ? 3.713 4.810 -7.059 1.00 96.06 146 ILE A C 1
ATOM 1187 O O . ILE A 1 146 ? 2.966 4.724 -6.083 1.00 96.06 146 ILE A O 1
ATOM 1191 N N . PRO A 1 147 ? 4.287 5.993 -7.378 1.00 94.94 147 PRO A N 1
ATOM 1192 C CA . PRO A 1 147 ? 4.040 7.223 -6.618 1.00 94.94 147 PRO A CA 1
ATOM 1193 C C . PRO A 1 147 ? 2.570 7.644 -6.526 1.00 94.94 147 PRO A C 1
ATOM 1195 O O . PRO A 1 147 ? 2.131 8.150 -5.493 1.00 94.94 147 PRO A O 1
ATOM 1198 N N . MET A 1 148 ? 1.787 7.467 -7.598 1.00 93.69 148 MET A N 1
ATOM 1199 C CA . MET A 1 148 ? 0.350 7.765 -7.550 1.00 93.69 148 MET A CA 1
ATOM 1200 C C . MET A 1 148 ? -0.375 6.830 -6.576 1.00 93.69 148 MET A C 1
ATOM 1202 O O . MET A 1 148 ? -1.235 7.272 -5.813 1.00 93.69 148 MET A O 1
ATOM 1206 N N . THR A 1 149 ? 0.009 5.555 -6.559 1.00 96.62 149 THR A N 1
ATOM 1207 C CA . THR A 1 149 ? -0.565 4.546 -5.665 1.00 96.62 149 THR A CA 1
ATOM 1208 C C . THR A 1 149 ? -0.163 4.796 -4.211 1.00 96.62 149 THR A C 1
ATOM 1210 O O . THR A 1 149 ? -1.018 4.762 -3.326 1.00 96.62 149 THR A O 1
ATOM 1213 N N . THR A 1 150 ? 1.102 5.133 -3.938 1.00 98.00 150 THR A N 1
ATOM 1214 C CA . THR A 1 150 ? 1.564 5.462 -2.577 1.00 98.00 150 THR A CA 1
ATOM 1215 C C . THR A 1 150 ? 0.903 6.726 -2.031 1.00 98.00 150 THR A C 1
ATOM 1217 O O . THR A 1 150 ? 0.545 6.760 -0.854 1.00 98.00 150 THR A O 1
ATOM 1220 N N . TYR A 1 151 ? 0.619 7.719 -2.881 1.00 96.88 151 TYR A N 1
ATOM 1221 C CA . TYR A 1 151 ? -0.198 8.875 -2.503 1.00 96.88 151 TYR A CA 1
ATOM 1222 C C . TYR A 1 151 ? -1.626 8.476 -2.093 1.00 96.88 151 TYR A C 1
ATOM 1224 O O . TYR A 1 151 ? -2.165 8.986 -1.109 1.00 96.88 151 TYR A O 1
ATOM 1232 N N . LEU A 1 152 ? -2.256 7.550 -2.818 1.00 97.38 152 LEU A N 1
ATOM 1233 C CA . LEU A 1 152 ? -3.584 7.051 -2.454 1.00 97.38 152 LEU A CA 1
ATOM 1234 C C . LEU A 1 152 ? -3.556 6.222 -1.163 1.00 97.38 152 LEU A C 1
ATOM 1236 O O . LEU A 1 152 ? -4.491 6.318 -0.367 1.00 97.38 152 LEU A O 1
ATOM 1240 N N . LEU A 1 153 ? -2.477 5.476 -0.908 1.00 98.38 153 LEU A N 1
ATOM 1241 C CA . LEU A 1 153 ? -2.261 4.790 0.370 1.00 98.38 153 LEU A CA 1
ATOM 1242 C C . LEU A 1 153 ? -2.142 5.785 1.531 1.00 98.38 153 LEU A C 1
ATOM 1244 O O . LEU A 1 153 ? -2.743 5.560 2.580 1.00 98.38 153 LEU A O 1
ATOM 1248 N N . ASP A 1 154 ? -1.473 6.925 1.338 1.00 98.56 154 ASP A N 1
ATOM 1249 C CA . ASP A 1 154 ? -1.439 7.998 2.342 1.00 98.56 154 ASP A CA 1
ATOM 1250 C C . ASP A 1 154 ? -2.835 8.556 2.638 1.00 98.56 154 ASP A C 1
ATOM 1252 O O . ASP A 1 154 ? -3.196 8.764 3.801 1.00 98.56 154 ASP A O 1
ATOM 1256 N N . LYS A 1 155 ? -3.660 8.753 1.603 1.00 98.44 155 LYS A N 1
ATOM 1257 C CA . LYS A 1 155 ? -5.060 9.169 1.781 1.00 98.44 155 LYS A CA 1
ATOM 1258 C C . LYS A 1 155 ? -5.883 8.113 2.514 1.00 98.44 155 LYS A C 1
ATOM 1260 O O . LYS A 1 155 ? -6.675 8.468 3.386 1.00 98.44 155 LYS A O 1
ATOM 1265 N N . GLN A 1 156 ? -5.670 6.833 2.214 1.00 97.94 156 GLN A N 1
ATOM 1266 C CA . GLN A 1 156 ? -6.316 5.733 2.924 1.00 97.94 156 GLN A CA 1
ATOM 1267 C C . GLN A 1 156 ? -5.909 5.705 4.404 1.00 97.94 156 GLN A C 1
ATOM 1269 O O . GLN A 1 156 ? -6.783 5.641 5.267 1.00 97.94 156 GLN A O 1
ATOM 1274 N N . ILE A 1 157 ? -4.615 5.827 4.716 1.00 98.50 157 ILE A N 1
ATOM 1275 C CA . ILE A 1 157 ? -4.112 5.914 6.097 1.00 98.50 157 ILE A CA 1
ATOM 1276 C C . ILE A 1 157 ? -4.736 7.105 6.826 1.00 98.50 157 ILE A C 1
ATOM 1278 O O . ILE A 1 157 ? -5.183 6.957 7.963 1.00 98.50 157 ILE A O 1
ATOM 1282 N N . ALA A 1 158 ? -4.797 8.277 6.190 1.00 98.44 158 ALA A N 1
ATOM 1283 C CA . ALA A 1 158 ? -5.414 9.461 6.780 1.00 98.44 158 ALA A CA 1
ATOM 1284 C C . ALA A 1 158 ? -6.904 9.235 7.093 1.00 98.44 158 ALA A C 1
ATOM 1286 O O . ALA A 1 158 ? -7.360 9.582 8.183 1.00 98.44 158 ALA A O 1
ATOM 1287 N N . GLY A 1 159 ? -7.644 8.593 6.183 1.00 97.88 159 GLY A N 1
ATOM 1288 C CA . GLY A 1 159 ? -9.041 8.214 6.403 1.00 97.88 159 GLY A CA 1
ATOM 1289 C C . GLY A 1 159 ? -9.218 7.236 7.568 1.00 97.88 159 GLY A C 1
ATOM 1290 O O . GLY A 1 159 ? -10.081 7.441 8.419 1.00 97.88 159 GLY A O 1
ATOM 1291 N N . LEU A 1 160 ? -8.364 6.211 7.661 1.00 97.25 160 LEU A N 1
ATOM 1292 C CA . LEU A 1 160 ? -8.390 5.24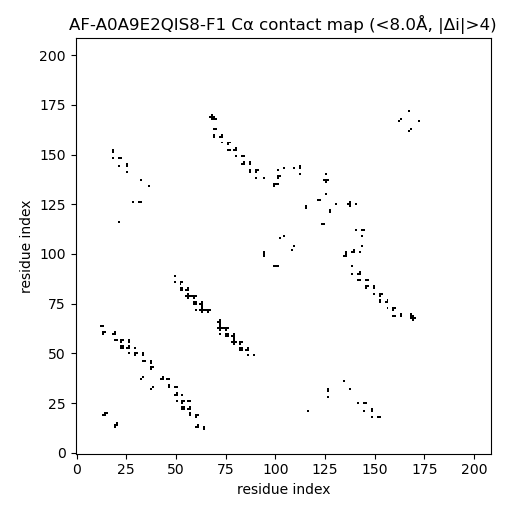6 8.766 1.00 97.25 160 LEU A CA 1
ATOM 1293 C C . LEU A 1 160 ? -8.040 5.894 10.113 1.00 97.25 160 LEU A C 1
ATOM 1295 O O . LEU A 1 160 ? -8.688 5.604 11.116 1.00 97.25 160 LEU A O 1
ATOM 1299 N N . LYS A 1 161 ? -7.054 6.800 10.141 1.00 97.94 161 LYS A N 1
ATOM 1300 C CA . LYS A 1 161 ? -6.699 7.576 11.340 1.00 97.94 161 LYS A CA 1
ATOM 1301 C C . LYS A 1 161 ? -7.854 8.457 11.798 1.00 97.94 161 LYS A C 1
ATOM 1303 O O . LYS A 1 161 ? -8.165 8.466 12.984 1.00 97.94 161 LYS A O 1
ATOM 1308 N N . LYS A 1 162 ? -8.513 9.153 10.867 1.00 98.06 162 LYS A N 1
ATOM 1309 C CA . LYS A 1 162 ? -9.706 9.951 11.167 1.00 98.06 162 LYS A CA 1
ATOM 1310 C C . LYS A 1 162 ? -10.801 9.082 11.791 1.00 98.06 162 LYS A C 1
ATOM 1312 O O . LYS A 1 162 ? -11.289 9.411 12.865 1.00 98.06 162 LYS A O 1
ATOM 1317 N N . LYS A 1 163 ? -11.093 7.929 11.183 1.00 95.69 163 LYS A N 1
ATOM 1318 C CA . LYS A 1 163 ? -12.069 6.966 11.708 1.00 95.69 163 LYS A CA 1
ATOM 1319 C C . LYS A 1 163 ? -11.715 6.481 13.118 1.00 95.69 163 LYS A C 1
ATOM 1321 O O . LYS A 1 163 ? -12.588 6.393 13.969 1.00 95.69 163 LYS A O 1
ATOM 1326 N N . PHE A 1 164 ? -10.439 6.203 13.385 1.00 95.38 164 PHE A N 1
ATOM 1327 C CA . PHE A 1 164 ? -9.979 5.804 14.719 1.00 95.38 164 PHE A CA 1
ATOM 1328 C C . PHE A 1 164 ? -10.193 6.904 15.767 1.00 95.38 164 PHE A C 1
ATOM 1330 O O . PHE A 1 164 ? -10.570 6.598 16.892 1.00 95.38 164 PHE A O 1
ATOM 1337 N N . ILE A 1 165 ? -9.976 8.171 15.402 1.00 95.56 165 ILE A N 1
ATOM 1338 C CA . ILE A 1 165 ? -10.211 9.317 16.2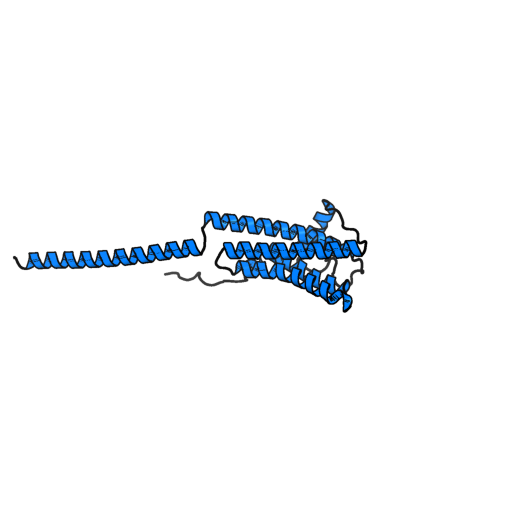93 1.00 95.56 165 ILE A CA 1
ATOM 1339 C C . ILE A 1 165 ? -11.710 9.486 16.589 1.00 95.56 165 ILE A C 1
ATOM 1341 O O . ILE A 1 165 ? -12.073 9.774 17.724 1.00 95.56 165 ILE A O 1
ATOM 1345 N N . GLU A 1 166 ? -12.573 9.302 15.587 1.00 94.62 166 GLU A N 1
ATOM 1346 C CA . GLU A 1 166 ? -14.027 9.499 15.707 1.00 94.62 166 GLU A CA 1
ATOM 1347 C C . GLU A 1 166 ? -14.740 8.333 16.417 1.00 94.62 166 GLU A C 1
ATOM 1349 O O . GLU A 1 166 ? -15.638 8.559 17.224 1.00 94.62 166 GLU A O 1
ATOM 1354 N N . GLU A 1 167 ? -14.349 7.085 16.138 1.00 91.56 167 GLU A N 1
ATOM 1355 C CA . GLU A 1 167 ? -15.039 5.875 16.623 1.00 91.56 167 GLU A CA 1
ATOM 1356 C C . GLU A 1 167 ? -14.338 5.188 17.812 1.00 91.56 167 GLU A C 1
ATOM 1358 O O . GLU A 1 167 ? -14.907 4.293 18.451 1.00 91.56 167 GLU A O 1
ATOM 1363 N N . GLY A 1 168 ? -13.103 5.590 18.115 1.00 89.88 168 GLY A N 1
ATOM 1364 C CA . GLY A 1 168 ? -12.263 4.970 19.135 1.00 89.88 168 GLY A CA 1
ATOM 1365 C C . GLY A 1 168 ? -11.634 3.642 18.699 1.00 89.88 168 GLY A C 1
ATOM 1366 O O . GLY A 1 168 ? -11.815 3.135 17.586 1.00 89.88 168 GLY A O 1
ATOM 1367 N N . GLY A 1 169 ? -10.842 3.062 19.600 1.00 92.50 169 GLY A N 1
ATOM 1368 C CA . GLY A 1 169 ? -10.108 1.824 19.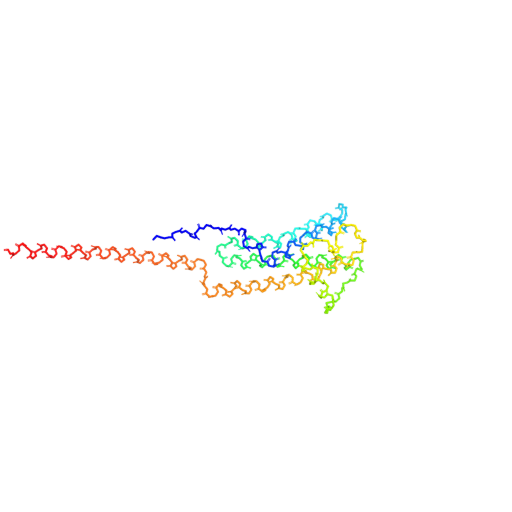334 1.00 92.50 169 GLY A CA 1
ATOM 1369 C C . GLY A 1 169 ? -10.916 0.549 19.580 1.00 92.50 169 GLY A C 1
ATOM 1370 O O . GLY A 1 169 ? -11.841 0.518 20.388 1.00 92.50 169 GLY A O 1
ATOM 1371 N N . TYR A 1 170 ? -10.508 -0.557 18.951 1.00 91.62 170 TYR A N 1
ATOM 1372 C CA . TYR A 1 170 ? -11.125 -1.870 19.183 1.00 91.62 170 TYR A CA 1
ATOM 1373 C C . TYR A 1 170 ? -11.076 -2.282 20.666 1.00 91.62 170 TYR A C 1
ATOM 1375 O O . TYR A 1 170 ? -12.111 -2.557 21.272 1.00 91.62 170 TYR A O 1
ATOM 1383 N N . THR A 1 171 ? -9.889 -2.235 21.284 1.00 91.88 171 THR A N 1
ATOM 1384 C CA . THR A 1 171 ? -9.696 -2.567 22.707 1.00 91.88 171 THR A CA 1
ATOM 1385 C C . THR A 1 171 ? -10.489 -1.648 23.632 1.00 91.88 171 THR A C 1
ATOM 1387 O O . THR A 1 171 ? -11.068 -2.111 24.612 1.00 91.88 171 THR A O 1
ATOM 1390 N N . GLU A 1 172 ? -10.548 -0.355 23.314 1.00 93.00 172 GLU A N 1
ATOM 1391 C CA . GLU A 1 172 ? -11.311 0.632 24.079 1.00 93.00 172 GLU A CA 1
ATOM 1392 C C . GLU A 1 172 ? -12.813 0.320 24.037 1.00 93.00 172 GLU A C 1
ATOM 1394 O O . GLU A 1 172 ? -13.479 0.273 25.072 1.00 93.00 172 GLU A O 1
ATOM 1399 N N . ASN A 1 173 ? -13.333 0.015 22.849 1.00 92.69 173 ASN A N 1
ATOM 1400 C CA . ASN A 1 173 ? -14.731 -0.342 22.650 1.00 92.69 173 ASN A CA 1
ATOM 1401 C C . ASN A 1 173 ? -15.092 -1.667 23.341 1.00 92.69 173 ASN A C 1
ATOM 1403 O O . ASN A 1 173 ? -16.151 -1.766 23.965 1.00 92.69 173 ASN A O 1
ATOM 1407 N N . LEU A 1 174 ? -14.215 -2.676 23.297 1.00 94.81 174 LEU A N 1
ATOM 1408 C CA . LEU A 1 174 ? -14.401 -3.917 24.058 1.00 94.81 174 LEU A CA 1
ATOM 1409 C C . LEU A 1 174 ? -14.384 -3.675 25.568 1.00 94.81 174 LEU A C 1
ATOM 1411 O O . LEU A 1 174 ? -15.209 -4.234 26.292 1.00 94.81 174 LEU A O 1
ATOM 1415 N N . PHE A 1 175 ? -13.471 -2.832 26.048 1.00 94.94 175 PHE A N 1
ATOM 1416 C CA . PHE A 1 175 ? -13.403 -2.468 27.457 1.00 94.94 175 PHE A CA 1
ATOM 1417 C C . PHE A 1 175 ? -14.692 -1.773 27.912 1.00 94.94 175 PHE A C 1
ATOM 1419 O O . PHE A 1 175 ? -15.275 -2.174 28.920 1.00 94.94 175 PHE A O 1
ATOM 1426 N N . ARG A 1 176 ? -15.195 -0.808 27.133 1.00 94.38 176 ARG A N 1
ATOM 1427 C CA . ARG A 1 176 ? -16.461 -0.110 27.399 1.00 94.38 176 ARG A CA 1
ATOM 1428 C C . ARG A 1 176 ? -17.635 -1.088 27.507 1.00 94.38 176 ARG A C 1
ATOM 1430 O O . ARG A 1 176 ? -18.307 -1.122 28.536 1.00 94.38 176 ARG A O 1
ATOM 1437 N N . LYS A 1 177 ? -17.791 -1.981 26.522 1.00 94.94 177 LYS A N 1
ATOM 1438 C CA . LYS A 1 177 ? -18.824 -3.036 26.526 1.00 94.94 177 LYS A CA 1
ATOM 1439 C C . LYS A 1 177 ? -18.701 -3.980 27.723 1.00 94.94 177 LYS A C 1
ATOM 1441 O O . LYS A 1 177 ? -19.704 -4.361 28.325 1.00 94.94 177 LYS A O 1
ATOM 1446 N N . ARG A 1 178 ? -17.475 -4.354 28.106 1.00 95.75 178 ARG A N 1
ATOM 1447 C CA . ARG A 1 178 ? -17.223 -5.189 29.292 1.00 95.75 178 ARG A CA 1
ATOM 1448 C C . ARG A 1 178 ? -17.680 -4.492 30.574 1.00 95.75 178 ARG A C 1
ATOM 1450 O O . ARG A 1 178 ? -18.249 -5.145 31.449 1.00 95.75 178 ARG A O 1
ATOM 1457 N N . MET A 1 179 ? -17.427 -3.190 30.698 1.00 95.81 179 MET A N 1
ATOM 1458 C CA . MET A 1 179 ? -17.857 -2.402 31.855 1.00 95.81 179 MET A CA 1
ATOM 1459 C C . MET A 1 179 ? -19.380 -2.251 31.909 1.00 95.81 179 MET A C 1
ATOM 1461 O O . MET A 1 179 ? -19.968 -2.444 32.972 1.00 95.81 179 MET A O 1
ATOM 1465 N N . GLU A 1 180 ? -20.030 -2.003 30.771 1.00 95.31 180 GLU A N 1
ATOM 1466 C CA . GLU A 1 180 ? -21.494 -1.971 30.657 1.00 95.31 180 GLU A CA 1
ATOM 1467 C C . GLU A 1 180 ? -22.130 -3.302 31.077 1.00 95.31 180 GLU A C 1
ATOM 1469 O O . GLU A 1 180 ? -23.055 -3.313 31.891 1.00 95.31 180 GLU A O 1
ATOM 1474 N N . TYR A 1 181 ? -21.592 -4.429 30.595 1.00 93.12 181 TYR A N 1
ATOM 1475 C CA . TYR A 1 181 ? -22.060 -5.766 30.969 1.00 93.12 181 TYR A CA 1
ATOM 1476 C C . TYR A 1 181 ? -21.967 -6.000 32.483 1.00 93.12 181 TYR A C 1
ATOM 1478 O O . TYR A 1 181 ? -22.939 -6.411 33.115 1.00 93.12 181 TYR A O 1
ATOM 1486 N N . ARG A 1 182 ? -20.821 -5.665 33.092 1.00 91.56 182 ARG A N 1
ATOM 1487 C CA . ARG A 1 182 ? -20.610 -5.798 34.544 1.00 91.56 182 ARG A CA 1
ATOM 1488 C C . ARG A 1 182 ? -21.546 -4.913 35.362 1.00 91.56 182 ARG A C 1
ATOM 1490 O O . ARG A 1 182 ? -22.039 -5.340 36.402 1.00 91.56 182 ARG A O 1
ATOM 1497 N N . ASN A 1 183 ? -21.779 -3.680 34.922 1.00 93.12 183 ASN A N 1
ATOM 1498 C CA . ASN A 1 183 ? -22.665 -2.757 35.628 1.00 93.12 183 ASN A CA 1
ATOM 1499 C C . ASN A 1 183 ? -24.132 -3.184 35.517 1.00 93.12 183 ASN A C 1
ATOM 1501 O O . ASN A 1 183 ? -24.879 -3.047 36.487 1.00 93.12 183 ASN A O 1
ATOM 1505 N N . ARG A 1 184 ? -24.536 -3.747 34.372 1.00 91.44 184 ARG A N 1
ATOM 1506 C CA . ARG A 1 184 ? -25.869 -4.327 34.187 1.00 91.44 184 ARG A CA 1
ATOM 1507 C C . ARG A 1 184 ? -26.108 -5.500 35.135 1.00 91.44 184 ARG A C 1
ATOM 1509 O O . ARG A 1 184 ? -27.144 -5.519 35.791 1.00 91.44 184 ARG A O 1
ATOM 1516 N N . ASP A 1 185 ? -25.147 -6.413 35.244 1.00 86.88 185 ASP A N 1
ATOM 1517 C CA . ASP A 1 185 ? -25.228 -7.575 36.137 1.00 86.88 185 ASP A CA 1
ATOM 1518 C C . ASP A 1 185 ? -25.359 -7.150 37.612 1.00 86.88 185 ASP A C 1
ATOM 1520 O O . ASP A 1 185 ? -26.292 -7.544 38.309 1.00 86.88 185 ASP A O 1
ATOM 1524 N N . LYS A 1 186 ? -24.516 -6.208 38.065 1.00 90.00 186 LYS A N 1
ATOM 1525 C CA . LYS A 1 186 ? -24.622 -5.628 39.417 1.00 90.00 186 LYS A CA 1
ATOM 1526 C C . LYS A 1 186 ? -25.979 -4.972 39.680 1.00 90.00 186 LYS A C 1
ATOM 1528 O O . LYS A 1 186 ? -26.528 -5.120 40.770 1.00 90.00 186 LYS A O 1
ATOM 1533 N N . ARG A 1 187 ? -26.513 -4.230 38.703 1.00 88.94 187 ARG A N 1
ATOM 1534 C CA . ARG A 1 187 ? -27.819 -3.569 38.823 1.00 88.94 187 ARG A CA 1
ATOM 1535 C C . ARG A 1 187 ? -28.951 -4.590 38.925 1.00 88.94 187 ARG A C 1
ATOM 1537 O O . ARG A 1 187 ? -29.803 -4.441 39.791 1.00 88.94 187 ARG A O 1
ATOM 1544 N N . GLN A 1 188 ? -28.927 -5.635 38.099 1.00 88.25 188 GLN A N 1
ATOM 1545 C CA . GLN A 1 188 ? -29.920 -6.711 38.139 1.00 88.25 188 GLN A CA 1
ATOM 1546 C C . GLN A 1 188 ? -29.885 -7.467 39.472 1.00 88.25 188 GLN A C 1
ATOM 1548 O O . GLN A 1 188 ? -30.942 -7.703 40.055 1.00 88.25 188 GLN A O 1
ATOM 1553 N N . ASN A 1 189 ? -28.693 -7.771 39.992 1.00 88.81 189 ASN A N 1
ATOM 1554 C CA . ASN A 1 189 ? -28.540 -8.416 41.297 1.00 88.81 189 ASN A CA 1
ATOM 1555 C C . ASN A 1 189 ? -29.107 -7.542 42.426 1.00 88.81 189 ASN A C 1
ATOM 1557 O O . ASN A 1 189 ? -29.909 -8.018 43.227 1.00 88.81 189 ASN A O 1
ATOM 1561 N N . ARG A 1 190 ? -28.795 -6.239 42.429 1.00 90.19 190 ARG A N 1
ATOM 1562 C CA . ARG A 1 190 ? -29.346 -5.292 43.410 1.00 90.19 190 ARG A CA 1
ATOM 1563 C C . ARG A 1 190 ? -30.872 -5.157 43.309 1.00 90.19 190 ARG A C 1
ATOM 1565 O O . ARG A 1 190 ? -31.549 -5.113 44.329 1.00 90.19 190 ARG A O 1
ATOM 1572 N N . GLU A 1 191 ? -31.434 -5.108 42.101 1.00 90.25 191 GLU A N 1
ATOM 1573 C CA . GLU A 1 191 ? -32.891 -5.059 41.897 1.00 90.25 191 GLU A CA 1
ATOM 1574 C C . GLU A 1 191 ? -33.588 -6.341 42.389 1.00 90.25 191 GLU A C 1
ATOM 1576 O O . GLU A 1 191 ? -34.695 -6.276 42.926 1.00 90.25 191 GLU A O 1
ATOM 1581 N N . GLN A 1 192 ? -32.955 -7.510 42.245 1.00 89.88 192 GLN A N 1
ATOM 1582 C CA . GLN A 1 192 ? -33.478 -8.767 42.789 1.00 89.88 192 GLN A CA 1
ATOM 1583 C C . GLN A 1 192 ? -33.430 -8.811 44.321 1.00 89.88 192 GLN A C 1
ATOM 1585 O O . GLN A 1 192 ? -34.377 -9.302 44.935 1.00 89.88 192 GLN A O 1
ATOM 1590 N N . GLU A 1 193 ? -32.361 -8.305 44.937 1.00 90.31 193 GLU A N 1
ATOM 1591 C CA . GLU A 1 193 ? -32.253 -8.189 46.398 1.00 90.31 193 GLU A CA 1
ATOM 1592 C C . GLU A 1 193 ? -33.338 -7.268 46.965 1.00 90.31 193 GLU A C 1
ATOM 1594 O O . GLU A 1 193 ? -34.090 -7.688 47.844 1.00 90.31 193 GLU A O 1
ATOM 1599 N N . LEU A 1 194 ? -33.520 -6.079 46.379 1.00 92.88 194 LEU A N 1
ATOM 1600 C CA . LEU A 1 194 ? -34.559 -5.129 46.795 1.00 92.88 194 LEU A CA 1
ATOM 1601 C C . LEU A 1 194 ? -35.968 -5.738 46.725 1.00 92.88 194 LEU A C 1
ATOM 1603 O O . LEU A 1 194 ? -36.746 -5.606 47.667 1.00 92.88 194 LEU A O 1
ATOM 1607 N N . LYS A 1 195 ? -36.291 -6.477 45.653 1.00 92.56 195 LYS A N 1
ATOM 1608 C CA . LYS A 1 195 ? -37.587 -7.171 45.532 1.00 92.56 195 LYS A CA 1
ATOM 1609 C C . LYS A 1 195 ? -37.787 -8.246 46.603 1.00 92.56 195 LYS A C 1
ATOM 1611 O O . LYS A 1 195 ? -38.906 -8.427 47.084 1.00 92.56 195 LYS A O 1
ATOM 1616 N N . LYS A 1 196 ? -36.730 -8.979 46.973 1.00 91.44 196 LYS A N 1
ATOM 1617 C CA . LYS A 1 196 ? -36.796 -9.979 48.052 1.00 91.44 196 LYS A CA 1
ATOM 1618 C C . LYS A 1 196 ? -37.059 -9.314 49.400 1.00 91.44 196 LYS A C 1
ATOM 1620 O O . LYS A 1 196 ? -37.874 -9.826 50.168 1.00 91.44 196 LYS A O 1
ATOM 1625 N N . ASP A 1 197 ? -36.417 -8.183 49.668 1.00 91.75 197 ASP A N 1
ATOM 1626 C CA . ASP A 1 197 ? -36.596 -7.453 50.922 1.00 91.75 197 ASP A CA 1
ATOM 1627 C C . ASP A 1 197 ? -37.979 -6.798 51.016 1.00 91.75 197 ASP A C 1
ATOM 1629 O O . ASP A 1 197 ? -38.649 -6.951 52.037 1.00 91.75 197 ASP A O 1
ATOM 1633 N N . GLU A 1 198 ? -38.496 -6.199 49.939 1.00 92.25 198 GLU A N 1
ATOM 1634 C CA . GLU A 1 198 ? -39.884 -5.711 49.895 1.00 92.25 198 GLU A CA 1
ATOM 1635 C C . GLU A 1 198 ? -40.901 -6.825 50.182 1.00 92.25 198 GLU A C 1
ATOM 1637 O O . GLU A 1 198 ? -41.870 -6.625 50.922 1.00 92.25 198 GLU A O 1
ATOM 1642 N N . GLN A 1 199 ? -40.686 -8.019 49.620 1.00 91.19 199 GLN A N 1
ATOM 1643 C CA . GLN A 1 199 ? -41.563 -9.164 49.854 1.00 91.19 199 GLN A CA 1
ATOM 1644 C C . GLN A 1 199 ? -41.495 -9.644 51.312 1.00 91.19 199 GLN A C 1
ATOM 1646 O O . GLN A 1 199 ? -42.528 -9.977 51.897 1.00 91.19 199 GLN A O 1
ATOM 1651 N N . ARG A 1 200 ? -40.301 -9.652 51.921 1.00 89.81 200 ARG A N 1
ATOM 1652 C CA . ARG A 1 200 ? -40.117 -9.968 53.348 1.00 89.81 200 ARG A CA 1
ATOM 1653 C C . ARG A 1 200 ? -40.868 -8.982 54.235 1.00 89.81 200 ARG A C 1
ATOM 1655 O O . ARG A 1 200 ? -41.616 -9.419 55.103 1.00 89.81 200 ARG A O 1
ATOM 1662 N N . ILE A 1 201 ? -40.726 -7.683 53.974 1.00 90.44 201 ILE A N 1
ATOM 1663 C CA . ILE A 1 201 ? -41.407 -6.621 54.723 1.00 90.44 201 ILE A CA 1
ATOM 1664 C C . ILE A 1 201 ? -42.931 -6.798 54.639 1.00 90.44 201 ILE A C 1
ATOM 1666 O O . ILE A 1 201 ? -43.607 -6.828 55.666 1.00 90.44 201 ILE A O 1
ATOM 1670 N N . LYS A 1 202 ? -43.486 -7.012 53.437 1.00 89.25 202 LYS A N 1
ATOM 1671 C CA . LYS A 1 202 ? -44.929 -7.270 53.255 1.00 89.25 202 LYS A CA 1
ATOM 1672 C C . LYS A 1 202 ? -45.423 -8.500 54.019 1.00 89.25 202 LYS A C 1
ATOM 1674 O O . LYS A 1 202 ? -46.547 -8.491 54.512 1.00 89.25 202 LYS A O 1
ATOM 1679 N N . ASN A 1 203 ? -44.610 -9.552 54.109 1.00 87.19 203 ASN A N 1
ATOM 1680 C CA . ASN A 1 203 ? -44.967 -10.766 54.841 1.00 87.19 203 ASN A CA 1
ATOM 1681 C C . ASN A 1 203 ? -44.965 -10.565 56.364 1.00 87.19 203 ASN A C 1
ATOM 1683 O O . ASN A 1 203 ? -45.757 -11.219 57.037 1.00 87.19 203 ASN A O 1
ATOM 1687 N N . ILE A 1 204 ? -44.117 -9.678 56.898 1.00 86.38 204 ILE A N 1
ATOM 1688 C CA . ILE A 1 204 ? -44.116 -9.317 58.326 1.00 86.38 204 ILE A CA 1
ATOM 1689 C C . ILE A 1 204 ? -45.434 -8.618 58.673 1.00 86.38 204 ILE A C 1
ATOM 1691 O O . ILE A 1 204 ? -46.206 -9.132 59.472 1.00 86.38 204 ILE A O 1
ATOM 1695 N N . TYR A 1 205 ? -45.778 -7.541 57.960 1.00 75.62 205 TYR A N 1
ATOM 1696 C CA . TYR A 1 205 ? -47.004 -6.770 58.220 1.00 75.62 205 TYR A CA 1
ATOM 1697 C C . TYR A 1 205 ? -48.318 -7.521 57.941 1.00 75.62 205 TYR A C 1
ATOM 1699 O O . TYR A 1 205 ? -49.391 -7.047 58.306 1.00 75.62 205 TYR A O 1
ATOM 1707 N N . ARG A 1 206 ? -48.263 -8.682 57.276 1.00 73.75 206 ARG A N 1
ATOM 1708 C CA . ARG A 1 206 ? -49.419 -9.571 57.073 1.00 73.75 206 ARG A CA 1
ATOM 1709 C C . ARG A 1 206 ? -49.668 -10.532 58.233 1.00 73.75 206 ARG A C 1
ATOM 1711 O O . ARG A 1 206 ? -50.754 -11.089 58.280 1.00 73.75 206 ARG A O 1
ATOM 1718 N N . LYS A 1 207 ? -48.675 -10.772 59.094 1.00 61.22 207 LYS A N 1
ATOM 1719 C CA . LYS A 1 207 ? -48.797 -11.657 60.265 1.00 61.22 207 LYS A CA 1
ATOM 1720 C C . LYS A 1 207 ? -49.325 -10.940 61.510 1.00 61.22 207 LYS A C 1
ATOM 1722 O O . LYS A 1 207 ? -49.788 -11.615 62.418 1.00 61.22 207 LYS A O 1
ATOM 1727 N N . ASP A 1 208 ? -49.281 -9.608 61.519 1.00 57.78 208 ASP A N 1
ATOM 1728 C CA . ASP A 1 208 ? -49.744 -8.760 62.627 1.00 57.78 208 ASP A CA 1
ATOM 1729 C C . ASP A 1 208 ? -51.205 -8.270 62.453 1.00 57.78 208 ASP A C 1
ATOM 1731 O O . ASP A 1 208 ? -51.647 -7.359 63.151 1.00 57.78 208 ASP A O 1
ATOM 1735 N N . LYS A 1 209 ? -51.956 -8.854 61.507 1.00 54.44 209 LYS A N 1
ATOM 1736 C CA . LYS A 1 209 ? -53.405 -8.679 61.306 1.00 54.44 209 LYS A CA 1
ATOM 1737 C C . LYS A 1 209 ? -54.107 -10.020 61.439 1.00 54.44 209 LYS A C 1
ATOM 1739 O O . LYS A 1 209 ? -55.245 -10.008 61.949 1.00 54.44 209 LYS A O 1
#

Solvent-accessible surface area (backbone atoms only — not comparable to full-atom values): 11582 Å² total; per-residue (Å²): 140,82,87,81,79,85,81,72,92,72,66,70,70,50,74,73,36,66,53,36,50,49,28,45,52,48,23,56,50,41,45,57,45,30,66,70,76,39,60,62,80,91,30,43,68,60,38,51,50,43,40,48,21,27,45,42,21,28,47,26,41,49,53,19,65,70,44,83,32,58,67,57,19,43,49,26,40,47,51,15,36,50,27,40,52,53,34,46,50,54,51,51,50,54,27,65,78,67,72,49,75,76,73,76,93,40,78,66,58,51,48,52,50,52,58,56,71,70,49,90,64,66,84,78,50,66,75,35,87,92,58,77,90,61,61,54,55,38,50,42,44,48,67,48,49,46,60,56,41,40,52,48,38,51,52,50,40,51,51,46,52,51,49,37,71,75,72,50,51,51,68,56,52,53,50,51,53,51,50,52,53,54,52,50,52,54,49,52,53,50,54,51,52,52,54,51,50,54,51,52,54,56,54,53,68,60,72,81,112

Mean predicted aligned error: 8.71 Å

Foldseek 3Di:
DCPDPPDDPDPPVLVVDLLLVLLVVLLVLLLLCCVQPVDDPVSVVLSCLLNVLSVLLNVLCSVLSPDPWLVSNLVSLVSSLVSLVVNLVSLVVSCVVVVADADDDDPVLLVVLVVCSPDPDPPPQPSPPPDDPPVNRSSNSSNNSSVVSSVVSVVVSVVSVVCCVVVPTPVVVVVVVVVVVVVVVVVVVVVVVVVVVVVVVVVVVVVVD

Nearest PDB structures (foldseek):
  2rld-assembly1_E  TM=8.052E-01  e=1.961E-02  Bacteroides thetaiotaomicron VPI-5482
  2rld-assembly1_B  TM=8.781E-01  e=5.660E-02  Bacteroides thetaiotaomicron VPI-5482
  2rld-assembly1_D  TM=7.280E-01  e=1.335E-01  Bacteroides thetaiotaomicron VPI-5482

Sequence (209 aa):
MDEKNKGKKSQAGYKYLLTYKQSGEIYDLTVEFCERFLPGRENLRIYEQMVHAGRSGKQNIAEGYCEESLKSYIYLVGVAKASLVELLEDYRDFARQRGITVWARTTEKDKWVKGMMARQDRTGLPLTPGKPLDPLYPFNYMVNLIPMTTYLLDKQIAGLKKKFIEEGGYTENLFRKRMEYRNRDKRQNREQELKKDEQRIKNIYRKDK